Protein AF-V7PTX8-F1 (afdb_monomer_lite)

Sequence (211 aa):
MPIFCLLINEKKEIISSSYNCTNESKNGCRHCEIIAIDKYIYGKNYEKMKNKNLIKCFNNNTNSINKSLSNYFSELKNIDKEFEDNKENTNCTKEHSINFEQIQKEITKKIQKLKKFTIVVTCEPCIMCVYALKLVGIQDIYFCCLNERFGGCGSVLSLHQVYENMNVHYIECNDCTNKSINLMKLFYKSGNPSAPDEKRKRPLAEISLEQ

Radius of gyration: 19.94 Å; chains: 1; bounding box: 51×46×56 Å

Structure (mmCIF, N/CA/C/O backbone):
data_AF-V7PTX8-F1
#
_entry.id   AF-V7PTX8-F1
#
loop_
_atom_site.group_PDB
_atom_site.id
_atom_site.type_symbol
_atom_site.label_atom_id
_atom_site.label_alt_id
_atom_site.label_comp_id
_atom_site.label_asym_id
_atom_site.label_entity_id
_atom_site.label_seq_id
_atom_site.pdbx_PDB_ins_code
_atom_site.Cartn_x
_atom_site.Cartn_y
_atom_site.Cartn_z
_atom_site.occupancy
_atom_site.B_iso_or_equiv
_atom_site.auth_seq_id
_atom_site.auth_comp_id
_atom_site.auth_asym_id
_atom_site.auth_atom_id
_atom_site.pdbx_PDB_model_num
ATOM 1 N N . MET A 1 1 ? 11.908 6.395 -5.439 1.00 88.56 1 MET A N 1
ATOM 2 C CA . MET A 1 1 ? 11.222 5.430 -6.321 1.00 88.56 1 MET A CA 1
ATOM 3 C C . MET A 1 1 ? 9.803 5.928 -6.525 1.00 88.56 1 MET A C 1
ATOM 5 O O . MET A 1 1 ? 9.142 6.131 -5.512 1.00 88.56 1 MET A O 1
ATOM 9 N N . PRO A 1 2 ? 9.344 6.180 -7.757 1.00 93.75 2 PRO A N 1
ATOM 10 C CA . PRO A 1 2 ? 8.061 6.831 -8.012 1.00 93.75 2 PRO A CA 1
ATOM 11 C C . PRO A 1 2 ? 6.907 5.815 -8.011 1.00 93.75 2 PRO A C 1
ATOM 13 O O . PRO A 1 2 ? 6.235 5.604 -9.016 1.00 93.75 2 PRO A O 1
ATOM 16 N N . ILE A 1 3 ? 6.709 5.150 -6.875 1.00 96.56 3 ILE A N 1
ATOM 17 C CA . ILE A 1 3 ? 5.577 4.246 -6.655 1.00 96.56 3 ILE A CA 1
ATOM 18 C C . ILE A 1 3 ? 4.588 4.971 -5.754 1.00 96.56 3 ILE A C 1
ATOM 20 O O . ILE A 1 3 ? 4.987 5.542 -4.735 1.00 96.56 3 ILE A O 1
ATOM 24 N N . PHE A 1 4 ? 3.324 4.959 -6.162 1.00 96.94 4 PHE A N 1
ATOM 25 C CA . PHE A 1 4 ? 2.226 5.654 -5.506 1.00 96.94 4 PHE A CA 1
ATOM 26 C C . PHE A 1 4 ? 1.149 4.651 -5.138 1.00 96.94 4 PHE A C 1
ATOM 28 O O . PHE A 1 4 ? 0.948 3.672 -5.860 1.00 96.94 4 PHE A O 1
ATOM 35 N N . CYS A 1 5 ? 0.421 4.931 -4.061 1.00 97.62 5 CYS A N 1
ATOM 36 C CA . CYS A 1 5 ? -0.786 4.182 -3.764 1.00 97.62 5 CYS A CA 1
ATOM 37 C C . CYS A 1 5 ? -1.928 5.054 -3.255 1.00 97.62 5 CYS A C 1
ATOM 39 O O . CYS A 1 5 ? -1.723 6.143 -2.708 1.00 97.62 5 CYS A O 1
ATOM 41 N N . LEU A 1 6 ? -3.132 4.520 -3.436 1.00 98.38 6 LEU A N 1
ATOM 42 C CA . LEU A 1 6 ? -4.387 5.030 -2.914 1.00 98.38 6 LEU A CA 1
ATOM 43 C C . LEU A 1 6 ? -5.025 3.956 -2.034 1.00 98.38 6 LEU A C 1
ATOM 45 O O . LEU A 1 6 ? -5.086 2.789 -2.417 1.00 98.38 6 LEU A O 1
ATOM 49 N N . LEU A 1 7 ? -5.532 4.370 -0.878 1.00 98.50 7 LEU A N 1
ATOM 50 C CA . LEU A 1 7 ? -6.398 3.567 -0.027 1.00 98.50 7 LEU A CA 1
ATOM 51 C C . LEU A 1 7 ? -7.830 4.071 -0.195 1.00 98.50 7 LEU A C 1
ATOM 53 O O . LEU A 1 7 ? -8.113 5.242 0.076 1.00 98.50 7 LEU A O 1
ATOM 57 N N . ILE A 1 8 ? -8.714 3.190 -0.640 1.00 98.50 8 ILE A N 1
ATOM 58 C CA . ILE A 1 8 ? -10.078 3.509 -1.055 1.00 98.50 8 ILE A CA 1
ATOM 59 C C . ILE A 1 8 ? -11.057 2.761 -0.149 1.00 98.50 8 ILE A C 1
ATOM 61 O O . ILE A 1 8 ? -10.851 1.584 0.141 1.00 98.50 8 ILE A O 1
ATOM 65 N N . ASN A 1 9 ? -12.102 3.436 0.327 1.00 97.44 9 ASN A N 1
ATOM 66 C CA . ASN A 1 9 ? -13.135 2.802 1.150 1.00 97.44 9 ASN A CA 1
ATOM 67 C C . ASN A 1 9 ? -14.221 2.106 0.308 1.00 97.44 9 ASN A C 1
ATOM 69 O O . ASN A 1 9 ? -14.257 2.202 -0.918 1.00 97.44 9 ASN A O 1
ATOM 73 N N . GLU A 1 10 ? -15.180 1.476 0.980 1.00 95.25 10 GLU A N 1
ATOM 74 C CA . GLU A 1 10 ? -16.328 0.806 0.363 1.00 95.25 10 GLU A CA 1
ATOM 75 C C . GLU A 1 10 ? -17.242 1.744 -0.451 1.00 95.25 10 GLU A C 1
ATOM 77 O O . GLU A 1 10 ? -17.994 1.294 -1.313 1.00 95.25 10 GLU A O 1
ATOM 82 N N . LYS A 1 11 ? -17.169 3.058 -0.198 1.00 97.19 11 LYS A N 1
ATOM 83 C CA . LYS A 1 11 ? -17.904 4.099 -0.932 1.00 97.19 11 LYS A CA 1
ATOM 84 C C . LYS A 1 11 ? -17.142 4.619 -2.152 1.00 97.19 11 LYS A C 1
ATOM 86 O O . LYS A 1 11 ? -17.619 5.541 -2.807 1.00 97.19 11 LYS A O 1
ATOM 91 N N . LYS A 1 12 ? -15.985 4.026 -2.473 1.00 96.69 12 LYS A N 1
ATOM 92 C CA . LYS A 1 12 ? -15.074 4.449 -3.549 1.00 96.69 12 LYS A CA 1
ATOM 93 C C . LYS A 1 12 ? -14.457 5.837 -3.330 1.00 96.69 12 LYS A C 1
ATOM 95 O O . LYS A 1 12 ? -14.046 6.495 -4.281 1.00 96.69 12 LYS A O 1
ATOM 100 N N . GLU A 1 13 ? -14.355 6.273 -2.080 1.00 98.06 13 GLU A N 1
ATOM 101 C CA . GLU A 1 13 ? -13.703 7.525 -1.700 1.00 98.06 13 GLU A CA 1
ATOM 102 C C . GLU A 1 13 ? -12.228 7.268 -1.373 1.00 98.06 13 GLU A C 1
ATOM 104 O O . GLU A 1 13 ? -11.888 6.297 -0.691 1.00 98.06 13 GLU A O 1
ATOM 109 N N . ILE A 1 14 ? -11.345 8.162 -1.823 1.00 98.38 14 ILE A N 1
ATOM 110 C CA . ILE A 1 14 ? -9.923 8.117 -1.471 1.00 98.38 14 ILE A CA 1
ATOM 111 C C . ILE A 1 14 ? -9.774 8.583 -0.023 1.00 98.38 14 ILE A C 1
ATOM 113 O O . ILE A 1 14 ? -9.980 9.753 0.293 1.00 98.38 14 ILE A O 1
ATOM 117 N N . ILE A 1 15 ? -9.380 7.667 0.855 1.00 97.75 15 ILE A N 1
ATOM 118 C CA . ILE A 1 15 ? -9.170 7.948 2.278 1.00 97.75 15 ILE A CA 1
ATOM 119 C C . ILE A 1 15 ? -7.724 8.343 2.568 1.00 97.75 15 ILE A C 1
ATOM 121 O O . ILE A 1 15 ? -7.451 9.092 3.505 1.00 97.75 15 ILE A O 1
ATOM 125 N N . SER A 1 16 ? -6.782 7.809 1.794 1.00 97.88 16 SER A N 1
ATOM 126 C CA . SER A 1 16 ? -5.359 8.077 1.971 1.00 97.88 16 SER A CA 1
ATOM 127 C C . SER A 1 16 ? -4.623 7.939 0.646 1.00 97.88 16 SER A C 1
ATOM 129 O O . SER A 1 16 ? -4.942 7.068 -0.162 1.00 97.88 16 SER A O 1
ATOM 131 N N . SER A 1 17 ? -3.623 8.789 0.441 1.00 97.88 17 SER A N 1
ATOM 132 C CA . SER A 1 17 ? -2.695 8.720 -0.683 1.00 97.88 17 SER A CA 1
ATOM 133 C C . SER A 1 17 ? -1.255 8.847 -0.187 1.00 97.88 17 SER A C 1
ATOM 135 O O . SER A 1 17 ? -0.953 9.511 0.821 1.00 97.88 17 SER A O 1
ATOM 137 N N . SER A 1 18 ? -0.335 8.179 -0.870 1.00 97.75 18 SER A N 1
ATOM 138 C CA . SER A 1 18 ? 1.074 8.149 -0.478 1.00 97.75 18 SER A CA 1
ATOM 139 C C . SER A 1 18 ? 1.989 7.783 -1.645 1.00 97.75 18 SER A C 1
ATOM 141 O O . SER A 1 18 ? 1.548 7.348 -2.709 1.00 97.75 18 SER A O 1
ATOM 143 N N . TYR A 1 19 ? 3.286 7.943 -1.406 1.00 97.38 19 TYR A N 1
ATOM 144 C CA . TYR A 1 19 ? 4.369 7.524 -2.283 1.00 97.38 19 TYR A CA 1
ATOM 145 C C . TYR A 1 19 ? 5.527 6.980 -1.439 1.00 97.38 19 TYR A C 1
ATOM 147 O O . TYR A 1 19 ? 5.538 7.151 -0.219 1.00 97.38 19 TYR A O 1
ATOM 155 N N . ASN A 1 20 ? 6.494 6.303 -2.061 1.00 95.81 20 ASN A N 1
ATOM 156 C CA . ASN A 1 20 ? 7.654 5.776 -1.334 1.00 95.81 20 ASN A CA 1
ATOM 157 C C . ASN A 1 20 ? 8.527 6.908 -0.763 1.00 95.81 20 ASN A C 1
ATOM 159 O O . ASN A 1 20 ? 9.067 7.718 -1.515 1.00 95.81 20 ASN A O 1
ATOM 163 N N . CYS A 1 21 ? 8.773 6.879 0.550 1.00 93.06 21 CYS A N 1
ATOM 164 C CA . CYS A 1 21 ? 9.586 7.867 1.276 1.00 93.06 21 CYS A CA 1
ATOM 165 C C . CYS A 1 21 ? 10.856 7.250 1.890 1.00 93.06 21 CYS A C 1
ATOM 167 O O . CYS A 1 21 ? 11.354 7.732 2.907 1.00 93.06 21 CYS A O 1
ATOM 169 N N . THR A 1 22 ? 11.391 6.165 1.320 1.00 91.94 22 THR A N 1
ATOM 170 C CA . THR A 1 22 ? 12.521 5.409 1.901 1.00 91.94 22 THR A CA 1
ATOM 171 C C . THR A 1 22 ? 13.778 6.254 2.117 1.00 91.94 22 THR A C 1
ATOM 173 O O . THR A 1 22 ? 14.444 6.107 3.137 1.00 91.94 22 THR A O 1
ATOM 176 N N . ASN A 1 23 ? 14.086 7.160 1.183 1.00 89.31 23 ASN A N 1
ATOM 177 C CA . ASN A 1 23 ? 15.279 8.009 1.253 1.00 89.31 23 ASN A CA 1
ATOM 178 C C . ASN A 1 23 ? 15.134 9.094 2.326 1.00 89.31 23 ASN A C 1
ATOM 180 O O . ASN A 1 23 ? 15.997 9.226 3.187 1.00 89.31 23 ASN A O 1
ATOM 184 N N . GLU A 1 24 ? 14.022 9.832 2.295 1.00 89.12 24 GLU A N 1
ATOM 185 C CA . GLU A 1 24 ? 13.729 10.922 3.235 1.00 89.12 24 GLU A CA 1
ATOM 186 C C . GLU A 1 24 ? 13.638 10.412 4.679 1.00 89.12 24 GLU A C 1
ATOM 188 O O . GLU A 1 24 ? 14.199 10.999 5.598 1.00 89.12 24 GLU A O 1
ATOM 193 N N . SER A 1 25 ? 12.992 9.260 4.872 1.00 88.62 25 SER A N 1
ATOM 194 C CA . SER A 1 25 ? 12.839 8.634 6.189 1.00 88.62 25 SER A CA 1
ATOM 195 C C . SER A 1 25 ? 14.051 7.826 6.656 1.00 88.62 25 SER A C 1
ATOM 197 O O . SER A 1 25 ? 14.068 7.391 7.806 1.00 88.62 25 SER A O 1
ATOM 199 N N . LYS A 1 26 ? 15.029 7.568 5.774 1.00 90.25 26 LYS A N 1
ATOM 200 C CA . LYS A 1 26 ? 16.141 6.625 6.002 1.00 90.25 26 LYS A CA 1
ATOM 201 C C . LYS A 1 26 ? 15.665 5.251 6.498 1.00 90.25 26 LYS A C 1
ATOM 203 O O . LYS A 1 26 ? 16.332 4.598 7.296 1.00 90.25 26 LYS A O 1
ATOM 208 N N . ASN A 1 27 ? 14.499 4.812 6.030 1.00 89.56 27 ASN A N 1
ATOM 209 C CA . ASN A 1 27 ? 13.869 3.566 6.444 1.00 89.56 27 ASN A CA 1
ATOM 210 C C . ASN A 1 27 ? 13.371 2.803 5.211 1.00 89.56 27 ASN A C 1
ATOM 212 O O . ASN A 1 27 ? 12.452 3.234 4.511 1.00 89.56 27 ASN A O 1
ATOM 216 N N . GLY A 1 28 ? 13.980 1.639 4.968 1.00 91.44 28 GLY A N 1
ATOM 217 C CA . GLY A 1 28 ? 13.691 0.790 3.810 1.00 91.44 28 GLY A CA 1
ATOM 218 C C . GLY A 1 28 ? 12.254 0.268 3.750 1.00 91.44 28 GLY A C 1
ATOM 219 O O . GLY A 1 28 ? 11.786 -0.063 2.670 1.00 91.44 28 GLY A O 1
ATOM 220 N N . CYS A 1 29 ? 11.525 0.260 4.868 1.00 91.06 29 CYS A N 1
ATOM 221 C CA . CYS A 1 29 ? 10.142 -0.209 4.925 1.00 91.06 29 CYS A CA 1
ATOM 222 C C . CYS A 1 29 ? 9.109 0.885 4.601 1.00 91.06 29 CYS A C 1
ATOM 224 O O . CYS A 1 29 ? 7.914 0.594 4.558 1.00 91.06 29 CYS A O 1
ATOM 226 N N . ARG A 1 30 ? 9.516 2.150 4.389 1.00 93.56 30 ARG A N 1
ATOM 227 C CA . ARG A 1 30 ? 8.598 3.274 4.092 1.00 93.56 30 ARG A CA 1
ATOM 228 C C . ARG A 1 30 ? 8.151 3.280 2.631 1.00 93.56 30 ARG A C 1
ATOM 230 O O . ARG A 1 30 ? 8.388 4.231 1.882 1.00 93.56 30 ARG A O 1
ATOM 237 N N . HIS A 1 31 ? 7.507 2.187 2.247 1.00 96.94 31 HIS A N 1
ATOM 238 C CA . HIS A 1 31 ? 6.793 2.040 0.990 1.00 96.94 31 HIS A CA 1
ATOM 239 C C . HIS A 1 31 ? 5.407 2.681 1.080 1.00 96.94 31 HIS A C 1
ATOM 241 O O . HIS A 1 31 ? 4.851 2.846 2.171 1.00 96.94 31 HIS A O 1
ATOM 247 N N . CYS A 1 32 ? 4.866 3.073 -0.070 1.00 97.62 32 CYS A N 1
ATOM 248 C CA . CYS A 1 32 ? 3.619 3.813 -0.169 1.00 97.62 32 CYS A CA 1
ATOM 249 C C . CYS A 1 32 ? 2.463 3.087 0.538 1.00 97.62 32 CYS A C 1
ATOM 251 O O . CYS A 1 32 ? 1.736 3.720 1.300 1.00 97.62 32 CYS A O 1
ATOM 253 N N . GLU A 1 33 ? 2.363 1.766 0.411 1.00 97.94 33 GLU A N 1
ATOM 254 C CA . GLU A 1 33 ? 1.302 0.945 0.995 1.00 97.94 33 GLU A CA 1
ATOM 255 C C . GLU A 1 33 ? 1.281 1.067 2.524 1.00 97.94 33 GLU A C 1
ATOM 257 O O . GLU A 1 33 ? 0.247 1.358 3.127 1.00 97.94 33 GLU A O 1
ATOM 262 N N . ILE A 1 34 ? 2.458 0.950 3.145 1.00 95.81 34 ILE A N 1
ATOM 263 C CA . ILE A 1 34 ? 2.641 1.095 4.595 1.00 95.81 34 ILE A CA 1
ATOM 264 C C . ILE A 1 34 ? 2.298 2.517 5.039 1.00 95.81 34 ILE A C 1
ATOM 266 O O . ILE A 1 34 ? 1.586 2.723 6.020 1.00 95.81 34 ILE A O 1
ATOM 270 N N . ILE A 1 35 ? 2.770 3.515 4.288 1.00 96.06 35 ILE A N 1
ATOM 271 C CA . ILE A 1 35 ? 2.507 4.925 4.583 1.00 96.06 35 ILE A CA 1
ATOM 272 C C . ILE A 1 35 ? 1.007 5.236 4.497 1.00 96.06 35 ILE A C 1
ATOM 274 O O . ILE A 1 35 ? 0.494 5.969 5.341 1.00 96.06 35 ILE A O 1
ATOM 278 N N . ALA A 1 36 ? 0.294 4.699 3.505 1.00 97.31 36 ALA A N 1
ATOM 279 C CA . ALA A 1 36 ? -1.134 4.950 3.332 1.00 97.31 36 ALA A CA 1
ATOM 280 C C . ALA A 1 36 ? -1.951 4.391 4.501 1.00 97.31 36 ALA A C 1
ATOM 282 O O . ALA A 1 36 ? -2.835 5.090 5.010 1.00 97.31 36 ALA A O 1
ATOM 283 N N . ILE A 1 37 ? -1.606 3.181 4.955 1.00 95.56 37 ILE A N 1
ATOM 284 C CA . ILE A 1 37 ? -2.189 2.539 6.137 1.00 95.56 37 ILE A CA 1
ATOM 285 C C . ILE A 1 37 ? -1.907 3.375 7.388 1.00 95.56 37 ILE A C 1
ATOM 287 O O . ILE A 1 37 ? -2.837 3.711 8.119 1.00 95.56 37 ILE A O 1
ATOM 291 N N . ASP A 1 38 ? -0.654 3.771 7.617 1.00 94.31 38 ASP A N 1
ATOM 292 C CA . ASP A 1 38 ? -0.277 4.566 8.790 1.00 94.31 38 ASP A CA 1
ATOM 293 C C . ASP A 1 38 ? -1.000 5.915 8.834 1.00 94.31 38 ASP A C 1
ATOM 295 O O . ASP A 1 38 ? -1.507 6.310 9.886 1.00 94.31 38 ASP A O 1
ATOM 299 N N . LYS A 1 39 ? -1.078 6.624 7.699 1.00 95.38 39 LYS A N 1
ATOM 300 C CA . LYS A 1 39 ? -1.818 7.890 7.593 1.00 95.38 39 LYS A CA 1
ATOM 301 C C . LYS A 1 39 ? -3.279 7.701 7.985 1.00 95.38 39 LYS A C 1
ATOM 303 O O . LYS A 1 39 ? -3.813 8.495 8.758 1.00 95.38 39 LYS A O 1
ATOM 308 N N . TYR A 1 40 ? -3.916 6.631 7.507 1.00 95.69 40 TYR A N 1
ATOM 309 C CA . TYR A 1 40 ? -5.293 6.324 7.875 1.00 95.69 40 TYR A CA 1
ATOM 310 C C . TYR A 1 40 ? -5.427 6.010 9.366 1.00 95.69 40 TYR A C 1
ATOM 312 O O . TYR A 1 40 ? -6.248 6.624 10.054 1.00 95.69 40 TYR A O 1
ATOM 320 N N . ILE A 1 41 ? -4.615 5.085 9.881 1.00 92.94 41 ILE A N 1
ATOM 321 C CA . ILE A 1 41 ? -4.709 4.602 11.259 1.00 92.94 41 ILE A CA 1
ATOM 322 C C . ILE A 1 41 ? -4.440 5.740 12.250 1.00 92.94 41 ILE A C 1
ATOM 324 O O . ILE A 1 41 ? -5.288 6.034 13.099 1.00 92.94 41 ILE A O 1
ATOM 328 N N . TYR A 1 42 ? -3.317 6.442 12.109 1.00 91.00 42 TYR A N 1
ATOM 329 C CA . TYR A 1 42 ? -2.922 7.496 13.044 1.00 91.00 42 TYR A CA 1
ATOM 330 C C . TYR A 1 42 ? -3.653 8.822 12.815 1.00 91.00 42 TYR A C 1
ATOM 332 O O . TYR A 1 42 ? -3.803 9.606 13.755 1.00 91.00 42 TYR A O 1
ATOM 340 N N . GLY A 1 43 ? -4.156 9.080 11.604 1.00 91.25 43 GLY A N 1
ATOM 341 C CA . GLY A 1 43 ? -4.844 10.326 11.268 1.00 91.25 43 GLY A CA 1
ATOM 342 C C . GLY A 1 43 ? -3.994 11.550 11.614 1.00 91.25 43 GLY A C 1
ATOM 343 O O . GLY A 1 43 ? -2.840 11.647 11.207 1.00 91.25 43 GLY A O 1
ATOM 344 N N . LYS A 1 44 ? -4.541 12.456 12.435 1.00 89.75 44 LYS A N 1
ATOM 345 C CA . LYS A 1 44 ? -3.848 13.677 12.890 1.00 89.75 44 LYS A CA 1
ATOM 346 C C . LYS A 1 44 ? -2.524 13.401 13.618 1.00 89.75 44 LYS A C 1
ATOM 348 O O . LYS A 1 44 ? -1.646 14.252 13.613 1.00 89.75 44 LYS A O 1
ATOM 353 N N . ASN A 1 45 ? -2.361 12.213 14.202 1.00 87.88 45 ASN A N 1
ATOM 354 C CA . ASN A 1 45 ? -1.152 11.833 14.935 1.00 87.88 45 ASN A CA 1
ATOM 355 C C . ASN A 1 45 ? -0.071 11.200 14.044 1.00 87.88 45 ASN A C 1
ATOM 357 O O . ASN A 1 45 ? 0.960 10.776 14.564 1.00 87.88 45 ASN A O 1
ATOM 361 N N . TYR A 1 46 ? -0.285 11.107 12.725 1.00 91.00 46 TYR A N 1
ATOM 362 C CA . TYR A 1 46 ? 0.632 10.427 11.807 1.00 91.00 46 TYR A CA 1
ATOM 363 C C . TYR A 1 46 ? 2.077 10.917 11.942 1.00 91.00 46 TYR A C 1
ATOM 365 O O . TYR A 1 46 ? 2.965 10.093 12.125 1.00 91.00 46 TYR A O 1
ATOM 373 N N . GLU A 1 47 ? 2.328 12.227 11.948 1.00 88.81 47 GLU A N 1
ATOM 374 C CA . GLU A 1 47 ? 3.702 12.747 12.012 1.00 88.81 47 GLU A CA 1
ATOM 375 C C . GLU A 1 47 ? 4.452 12.318 13.279 1.00 88.81 47 GLU A C 1
ATOM 377 O O . GLU A 1 47 ? 5.625 11.948 13.212 1.00 88.81 47 GLU A O 1
ATOM 382 N N . LYS A 1 48 ? 3.756 12.273 14.421 1.00 85.62 48 LYS A N 1
ATOM 383 C CA . LYS A 1 48 ? 4.321 11.824 15.700 1.00 85.62 48 LYS A CA 1
ATOM 384 C C . LYS A 1 48 ? 4.468 10.299 15.771 1.00 85.62 48 LYS A C 1
ATOM 386 O O . LYS A 1 48 ? 5.359 9.794 16.450 1.00 85.62 48 LYS A O 1
ATOM 391 N N . MET A 1 49 ? 3.608 9.552 15.073 1.00 83.81 49 MET A N 1
ATOM 392 C CA . MET A 1 49 ? 3.509 8.091 15.193 1.00 83.81 49 MET A CA 1
ATOM 393 C C . MET A 1 49 ? 4.116 7.298 14.024 1.00 83.81 49 MET A C 1
ATOM 395 O O . MET A 1 49 ? 4.285 6.086 14.147 1.00 83.81 49 MET A O 1
ATOM 399 N N . LYS A 1 50 ? 4.500 7.939 12.912 1.00 84.88 50 LYS A N 1
ATOM 400 C CA . LYS A 1 50 ? 4.946 7.277 11.665 1.00 84.88 50 LYS A CA 1
ATOM 401 C C . LYS A 1 50 ? 6.130 6.316 11.824 1.00 84.88 50 LYS A C 1
ATOM 403 O O . LYS A 1 50 ? 6.288 5.409 11.016 1.00 84.88 50 LYS A O 1
ATOM 408 N N . ASN A 1 51 ? 6.938 6.482 12.871 1.00 82.12 51 ASN A N 1
ATOM 409 C CA . ASN A 1 51 ? 8.105 5.637 13.147 1.00 82.12 51 ASN A CA 1
ATOM 410 C C . ASN A 1 51 ? 7.842 4.531 14.179 1.00 82.12 51 ASN A C 1
ATOM 412 O O . ASN A 1 51 ? 8.754 3.784 14.521 1.00 82.12 51 ASN A O 1
ATOM 416 N N . LYS A 1 52 ? 6.613 4.413 14.692 1.00 78.50 52 LYS A N 1
ATOM 417 C CA . LYS A 1 52 ? 6.292 3.479 15.773 1.00 78.50 52 LYS A CA 1
ATOM 418 C C . LYS A 1 52 ? 5.891 2.070 15.284 1.00 78.50 52 LYS A C 1
ATOM 420 O O . LYS A 1 52 ? 5.697 1.192 16.102 1.00 78.50 52 LYS A O 1
ATOM 425 N N . ASN A 1 53 ? 5.875 1.795 13.973 1.00 73.94 53 ASN A N 1
ATOM 426 C CA . ASN A 1 53 ? 5.768 0.439 13.387 1.00 73.94 53 ASN A CA 1
ATOM 427 C C . ASN A 1 53 ? 4.614 -0.444 13.923 1.00 73.94 53 ASN A C 1
ATOM 429 O O . ASN A 1 53 ? 4.814 -1.629 14.192 1.00 73.94 53 ASN A O 1
ATOM 433 N N . LEU A 1 54 ? 3.392 0.092 14.010 1.00 79.12 54 LEU A N 1
ATOM 434 C CA . LEU A 1 54 ? 2.199 -0.631 14.483 1.00 79.12 54 LEU A CA 1
ATOM 435 C C . LEU A 1 54 ? 1.959 -1.986 13.795 1.00 79.12 54 LEU A C 1
ATOM 437 O O . LEU A 1 54 ? 1.439 -2.915 14.403 1.00 79.12 54 LEU A O 1
ATOM 441 N N . ILE A 1 55 ? 2.339 -2.132 12.525 1.00 75.81 55 ILE A N 1
ATOM 442 C CA . ILE A 1 55 ? 2.138 -3.389 11.789 1.00 75.81 55 ILE A CA 1
ATOM 443 C C . ILE A 1 55 ? 2.905 -4.555 12.441 1.00 75.81 55 ILE A C 1
ATOM 445 O O . ILE A 1 55 ? 2.419 -5.686 12.432 1.00 75.81 55 ILE A O 1
ATOM 449 N N . LYS A 1 56 ? 4.052 -4.288 13.089 1.00 71.75 56 LYS A N 1
ATOM 450 C CA . LYS A 1 56 ? 4.852 -5.308 13.791 1.00 71.75 56 LYS A CA 1
ATOM 451 C C . LYS A 1 56 ? 4.053 -6.002 14.899 1.00 71.75 56 LYS A C 1
ATOM 453 O O . LYS A 1 56 ? 4.289 -7.173 15.182 1.00 71.75 56 LYS A O 1
ATOM 458 N N . CYS A 1 57 ? 3.091 -5.305 15.496 1.00 68.56 57 CYS A N 1
ATOM 459 C CA . CYS A 1 57 ? 2.304 -5.794 16.622 1.00 68.56 57 CYS A CA 1
ATOM 460 C C . CYS A 1 57 ? 1.421 -6.988 16.239 1.00 68.56 57 CYS A C 1
ATOM 462 O O . CYS A 1 57 ? 1.156 -7.843 17.082 1.00 68.56 57 CYS A O 1
ATOM 464 N N . PHE A 1 58 ? 0.992 -7.068 14.974 1.00 70.81 58 PHE A N 1
ATOM 465 C CA . PHE A 1 58 ? 0.110 -8.130 14.481 1.00 70.81 58 PHE A CA 1
ATOM 466 C C . PHE A 1 58 ? 0.844 -9.427 14.131 1.00 70.81 58 PHE A C 1
ATOM 468 O O . PHE A 1 58 ? 0.197 -10.441 13.900 1.00 70.81 58 PHE A O 1
ATOM 475 N N . ASN A 1 59 ? 2.180 -9.434 14.132 1.00 68.69 59 ASN A N 1
ATOM 476 C CA . ASN A 1 59 ? 2.976 -10.630 13.871 1.00 68.69 59 ASN A CA 1
ATOM 477 C C . ASN A 1 59 ? 3.187 -11.446 15.162 1.00 68.69 59 ASN A C 1
ATOM 479 O O . ASN A 1 59 ? 4.305 -11.517 15.673 1.00 68.69 59 ASN A O 1
ATOM 483 N N . ASN A 1 60 ? 2.117 -12.007 15.739 1.00 61.94 60 ASN A N 1
ATOM 484 C CA . ASN A 1 60 ? 2.217 -12.850 16.936 1.00 61.94 60 ASN A CA 1
ATOM 485 C C . ASN A 1 60 ? 1.425 -14.158 16.828 1.00 61.94 60 ASN A C 1
ATOM 487 O O . ASN A 1 60 ? 0.347 -14.206 16.244 1.00 61.94 60 ASN A O 1
ATOM 491 N N . ASN A 1 61 ? 1.937 -15.207 17.481 1.00 55.28 61 ASN A N 1
ATOM 492 C CA . ASN A 1 61 ? 1.393 -16.573 17.448 1.00 55.28 61 ASN A CA 1
ATOM 493 C C . ASN A 1 61 ? -0.064 -16.694 17.936 1.00 55.28 61 ASN A C 1
ATOM 495 O O . ASN A 1 61 ? -0.681 -17.739 17.764 1.00 55.28 61 ASN A O 1
ATOM 499 N N . THR A 1 62 ? -0.612 -15.654 18.571 1.00 57.84 62 THR A N 1
ATOM 500 C CA . THR A 1 62 ? -1.965 -15.663 19.142 1.00 57.84 62 THR A CA 1
ATOM 501 C C . THR A 1 62 ? -3.003 -14.905 18.309 1.00 57.84 62 THR A C 1
ATOM 503 O O . THR A 1 62 ? -4.184 -15.006 18.625 1.00 57.84 62 THR A O 1
ATOM 506 N N . ASN A 1 63 ? -2.593 -14.134 17.287 1.00 56.56 63 ASN A N 1
ATOM 507 C CA . ASN A 1 63 ? -3.432 -13.344 16.362 1.00 56.56 63 ASN A CA 1
ATOM 508 C C . ASN A 1 63 ? -4.559 -12.486 16.991 1.00 56.56 63 ASN A C 1
ATOM 510 O O . ASN A 1 63 ? -5.442 -11.987 16.290 1.00 56.56 63 ASN A O 1
ATOM 514 N N . SER A 1 64 ? -4.551 -12.250 18.308 1.00 70.12 64 SER A N 1
ATOM 515 C CA . SER A 1 64 ? -5.549 -11.400 18.960 1.00 70.12 64 SER A CA 1
ATOM 516 C C . SER A 1 64 ? -5.190 -9.933 18.745 1.00 70.12 64 SER A C 1
ATOM 518 O O . SER A 1 64 ? -4.277 -9.403 19.384 1.00 70.12 64 SER A O 1
ATOM 520 N N . ILE A 1 65 ? -5.926 -9.259 17.855 1.00 71.44 65 ILE A N 1
ATOM 521 C CA . ILE A 1 65 ? -5.783 -7.821 17.560 1.00 71.44 65 ILE A CA 1
ATOM 522 C C . ILE A 1 65 ? -5.778 -6.999 18.856 1.00 71.44 65 ILE A C 1
ATOM 524 O O . ILE A 1 65 ? -4.902 -6.162 19.052 1.00 71.44 65 ILE A O 1
ATOM 528 N N . ASN A 1 66 ? -6.699 -7.286 19.782 1.00 75.31 66 ASN A N 1
ATOM 529 C CA . ASN A 1 66 ? -6.817 -6.545 21.040 1.00 75.31 66 ASN A CA 1
ATOM 530 C C . ASN A 1 66 ? -5.571 -6.694 21.925 1.00 75.31 66 ASN A C 1
ATOM 532 O O . ASN A 1 66 ? -5.078 -5.698 22.453 1.00 75.31 66 ASN A O 1
ATOM 536 N N . LYS A 1 67 ? -5.028 -7.915 22.052 1.00 75.44 67 LYS A N 1
ATOM 537 C CA . LYS A 1 67 ? -3.803 -8.172 22.828 1.00 75.44 67 LYS A CA 1
ATOM 538 C C . LYS A 1 67 ? -2.583 -7.509 22.182 1.00 75.44 67 LYS A C 1
ATOM 540 O O . LYS A 1 67 ? -1.797 -6.864 22.868 1.00 75.44 67 LYS A O 1
ATOM 545 N N . SER A 1 68 ? -2.483 -7.610 20.857 1.00 79.69 68 SER A N 1
ATOM 546 C CA . SER A 1 68 ? -1.429 -6.992 20.039 1.00 79.69 68 SER A CA 1
ATOM 547 C C . SER A 1 68 ? -1.374 -5.478 20.238 1.00 79.69 68 SER A C 1
ATOM 549 O O . SER A 1 68 ? -0.317 -4.913 20.508 1.00 79.69 68 SER A O 1
ATOM 551 N N . LEU A 1 69 ? -2.539 -4.829 20.150 1.00 80.69 69 LEU A N 1
ATOM 552 C CA . LEU A 1 69 ? -2.679 -3.391 20.343 1.00 80.69 69 LEU A CA 1
ATOM 553 C C . LEU A 1 69 ? -2.393 -2.988 21.790 1.00 80.69 69 LEU A C 1
ATOM 555 O O . LEU A 1 69 ? -1.689 -2.010 22.013 1.00 80.69 69 LEU A O 1
ATOM 559 N N . SER A 1 70 ? -2.887 -3.747 22.771 1.00 80.44 70 SER A N 1
ATOM 560 C CA . SER A 1 70 ? -2.629 -3.460 24.186 1.00 80.44 70 SER A CA 1
ATOM 561 C C . SER A 1 70 ? -1.133 -3.460 24.505 1.00 80.44 70 SER A C 1
ATOM 563 O O . SER A 1 70 ? -0.651 -2.532 25.151 1.00 80.44 70 SER A O 1
ATOM 565 N N . ASN A 1 71 ? -0.391 -4.459 24.017 1.00 79.69 71 ASN A N 1
ATOM 566 C CA . ASN A 1 71 ? 1.058 -4.536 24.214 1.00 79.69 71 ASN A CA 1
ATOM 567 C C . ASN A 1 71 ? 1.770 -3.351 23.556 1.00 79.69 71 ASN A C 1
ATOM 569 O O . ASN A 1 71 ? 2.560 -2.673 24.205 1.00 79.69 71 ASN A O 1
ATOM 573 N N . TYR A 1 72 ? 1.416 -3.044 22.307 1.00 83.06 72 TYR A N 1
ATOM 574 C CA . TYR A 1 72 ? 1.969 -1.908 21.578 1.00 83.06 72 TYR A CA 1
ATOM 575 C C . TYR A 1 72 ? 1.805 -0.578 22.321 1.00 83.06 72 TYR A C 1
ATOM 577 O O . TYR A 1 72 ? 2.764 0.170 22.497 1.00 83.06 72 TYR A O 1
ATOM 585 N N . PHE A 1 73 ? 0.593 -0.277 22.795 1.00 81.62 73 PHE A N 1
ATOM 586 C CA . PHE A 1 73 ? 0.353 0.963 23.532 1.00 81.62 73 PHE A CA 1
ATOM 587 C C . PHE A 1 73 ? 0.990 0.963 24.920 1.00 81.62 73 PHE A C 1
ATOM 589 O O . PHE A 1 73 ? 1.344 2.032 25.410 1.00 81.62 73 PHE A O 1
ATOM 596 N N . SER A 1 74 ? 1.170 -0.202 25.546 1.00 81.44 74 SER A N 1
ATOM 597 C CA . SER A 1 74 ? 1.939 -0.312 26.786 1.00 81.44 74 SER A CA 1
ATOM 598 C C . SER A 1 74 ? 3.414 0.030 26.563 1.00 81.44 74 SER A C 1
ATOM 600 O O . SER A 1 74 ? 3.975 0.810 27.326 1.00 81.44 74 SER A O 1
ATOM 602 N N . GLU A 1 75 ? 4.030 -0.493 25.500 1.00 81.00 75 GLU A N 1
ATOM 603 C CA . GLU A 1 75 ? 5.415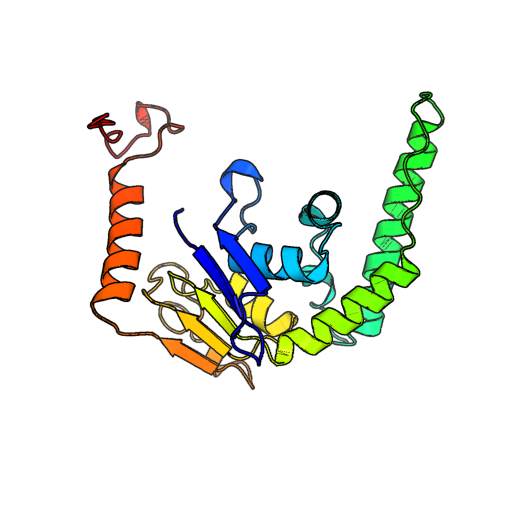 -0.171 25.133 1.00 81.00 75 GLU A CA 1
ATOM 604 C C . GLU A 1 75 ? 5.576 1.319 24.808 1.00 81.00 75 GLU A C 1
ATOM 606 O O . GLU A 1 75 ? 6.518 1.956 25.274 1.00 81.00 75 GLU A O 1
ATOM 611 N N . LEU A 1 76 ? 4.624 1.911 24.078 1.00 79.75 76 LEU A N 1
ATOM 612 C CA . LEU A 1 76 ? 4.633 3.349 23.795 1.00 79.75 76 LEU A CA 1
ATOM 613 C C . LEU A 1 76 ? 4.571 4.204 25.062 1.00 79.75 76 LEU A C 1
ATOM 615 O O . LEU A 1 76 ? 5.317 5.175 25.162 1.00 79.75 76 LEU A O 1
ATOM 619 N N . LYS A 1 77 ? 3.716 3.838 26.026 1.00 79.25 77 LYS A N 1
ATOM 620 C CA . LYS A 1 77 ? 3.618 4.536 27.316 1.00 79.25 77 LYS A CA 1
ATOM 621 C C . LYS A 1 77 ? 4.920 4.458 28.110 1.00 79.25 77 LYS A C 1
ATOM 623 O O . LYS A 1 77 ? 5.278 5.437 28.754 1.00 79.25 77 LYS A O 1
ATOM 628 N N . ASN A 1 78 ? 5.607 3.317 28.079 1.00 76.81 78 ASN A N 1
ATOM 629 C CA . ASN A 1 78 ? 6.879 3.149 28.783 1.00 76.81 78 ASN A CA 1
ATOM 630 C C . ASN A 1 78 ? 7.975 4.019 28.163 1.00 76.81 78 ASN A C 1
ATOM 632 O O . ASN A 1 78 ? 8.664 4.720 28.892 1.00 76.81 78 ASN A O 1
ATOM 636 N N . ILE A 1 79 ? 8.066 4.048 26.829 1.00 73.38 79 ILE A N 1
ATOM 637 C CA . ILE A 1 79 ? 9.017 4.915 26.123 1.00 73.38 79 ILE A CA 1
ATOM 638 C C . ILE A 1 79 ? 8.742 6.385 26.456 1.00 73.38 79 ILE A C 1
ATOM 640 O O . ILE A 1 79 ? 9.666 7.115 26.787 1.00 73.38 79 ILE A O 1
ATOM 644 N N . ASP A 1 80 ? 7.484 6.830 26.398 1.00 71.19 80 ASP A N 1
ATOM 645 C CA . ASP A 1 80 ? 7.156 8.230 26.693 1.00 71.19 80 ASP A CA 1
ATOM 646 C C . ASP A 1 80 ? 7.502 8.611 28.146 1.00 71.19 80 ASP A C 1
ATOM 648 O O . ASP A 1 80 ? 8.052 9.688 28.359 1.00 71.19 80 ASP A O 1
ATOM 652 N N . LYS A 1 81 ? 7.280 7.713 29.121 1.00 69.00 81 LYS A N 1
ATOM 653 C CA . LYS A 1 81 ? 7.711 7.917 30.517 1.00 69.00 81 LYS A CA 1
ATOM 654 C C . LYS A 1 81 ? 9.228 8.007 30.660 1.00 69.00 81 LYS A C 1
ATOM 656 O O . LYS A 1 81 ? 9.711 8.947 31.271 1.00 69.00 81 LYS A O 1
ATOM 661 N N . GLU A 1 82 ? 9.983 7.096 30.043 1.00 68.12 82 GLU A N 1
ATOM 662 C CA . GLU A 1 82 ? 11.452 7.153 30.058 1.00 68.12 82 GLU A CA 1
ATOM 663 C C . GLU A 1 82 ? 11.976 8.466 29.448 1.00 68.12 82 GLU A C 1
ATOM 665 O O . GLU A 1 82 ? 12.969 9.024 29.911 1.00 68.12 82 GLU A O 1
ATOM 670 N N . PHE A 1 83 ? 11.315 8.999 28.417 1.00 63.91 83 PHE A N 1
ATOM 671 C CA . PHE A 1 83 ? 11.663 10.303 27.846 1.00 63.91 83 PHE A CA 1
ATOM 672 C C . PHE A 1 83 ? 11.305 11.485 28.763 1.00 63.91 83 PHE A C 1
ATOM 674 O O . PHE A 1 83 ? 12.021 12.488 28.731 1.00 63.91 83 PHE A O 1
ATOM 681 N N . GLU A 1 84 ? 10.224 11.401 29.542 1.00 61.62 84 GLU A N 1
ATOM 682 C CA . GLU A 1 84 ? 9.853 12.410 30.546 1.00 61.62 84 GLU A CA 1
ATOM 683 C C . GLU A 1 84 ? 10.816 12.391 31.744 1.00 61.62 84 GLU A C 1
ATOM 685 O O . GLU A 1 84 ? 11.364 13.442 32.077 1.00 61.62 84 GLU A O 1
ATOM 690 N N . ASP A 1 85 ? 11.132 11.213 32.289 1.00 60.06 85 ASP A N 1
ATOM 691 C CA . ASP A 1 85 ? 12.066 11.039 33.414 1.00 60.06 85 ASP A CA 1
ATOM 692 C C . ASP A 1 85 ? 13.483 11.543 33.064 1.00 60.06 85 ASP A C 1
ATOM 694 O O . ASP A 1 85 ? 14.168 12.155 33.881 1.00 60.06 85 ASP A O 1
ATOM 698 N N . ASN A 1 86 ? 13.921 11.372 31.810 1.00 59.28 86 ASN A N 1
ATOM 699 C CA . ASN A 1 86 ? 15.200 11.915 31.332 1.00 59.28 86 ASN A CA 1
ATOM 700 C C . ASN A 1 86 ? 15.171 13.439 31.087 1.00 59.28 86 ASN A C 1
ATOM 702 O O . ASN A 1 86 ? 16.224 14.082 31.073 1.00 59.28 86 ASN A O 1
ATOM 706 N N . LYS A 1 87 ? 13.986 14.032 30.879 1.00 54.06 87 LYS A N 1
ATOM 707 C CA . LYS A 1 87 ? 13.799 15.475 30.645 1.00 54.06 87 LYS A CA 1
ATOM 708 C C . LYS A 1 87 ? 13.625 16.291 31.921 1.00 54.06 87 LYS A C 1
ATOM 710 O O . LYS A 1 87 ? 13.785 17.506 31.839 1.00 54.06 87 LYS A O 1
ATOM 715 N N . GLU A 1 88 ? 13.384 15.683 33.084 1.00 50.19 88 GLU A N 1
ATOM 716 C CA . GLU A 1 88 ? 13.366 16.411 34.367 1.00 50.19 88 GLU A CA 1
ATOM 717 C C . GLU A 1 88 ? 14.713 17.097 34.700 1.00 50.19 88 GLU A C 1
ATOM 719 O O . GLU A 1 88 ? 14.763 17.961 35.571 1.00 50.19 88 GLU A O 1
ATOM 724 N N . ASN A 1 89 ? 15.779 16.834 33.930 1.00 50.28 89 ASN A N 1
ATOM 725 C CA . ASN A 1 89 ? 17.051 17.568 33.983 1.00 50.28 89 ASN A CA 1
ATOM 726 C C . ASN A 1 89 ? 17.166 18.772 33.017 1.00 50.28 89 ASN A C 1
ATOM 728 O O . ASN A 1 89 ? 18.179 19.471 33.035 1.00 50.28 89 ASN A O 1
ATOM 732 N N . THR A 1 90 ? 16.161 19.066 32.182 1.00 49.62 90 THR A N 1
ATOM 733 C CA . THR A 1 90 ? 16.139 20.253 31.303 1.00 49.62 90 THR A CA 1
ATOM 734 C C . THR A 1 90 ? 14.721 20.803 31.145 1.00 49.62 90 THR A C 1
ATOM 736 O O . THR A 1 90 ? 13.881 20.194 30.487 1.00 49.62 90 THR A O 1
ATOM 739 N N . ASN A 1 91 ? 14.469 21.994 31.698 1.00 48.56 91 ASN A N 1
ATOM 740 C CA . ASN A 1 91 ? 13.198 22.714 31.582 1.00 48.56 91 ASN A CA 1
ATOM 741 C C . ASN A 1 91 ? 12.812 22.972 30.113 1.00 48.56 91 ASN A C 1
ATOM 743 O O . ASN A 1 91 ? 13.264 23.941 29.506 1.00 48.56 91 ASN A O 1
ATOM 747 N N . CYS A 1 92 ? 11.933 22.141 29.552 1.00 37.66 92 CYS A N 1
ATOM 748 C CA . CYS A 1 92 ? 11.222 22.439 28.314 1.00 37.66 92 CYS A CA 1
ATOM 749 C C . CYS A 1 92 ? 9.740 22.061 28.448 1.00 37.66 92 CYS A C 1
ATOM 751 O O . CYS A 1 92 ? 9.378 21.040 29.027 1.00 37.66 92 CYS A O 1
ATOM 753 N N . THR A 1 93 ? 8.900 22.964 27.957 1.00 42.66 93 THR A N 1
ATOM 754 C CA . THR A 1 93 ? 7.452 23.096 28.148 1.00 42.66 93 THR A CA 1
ATOM 755 C C . THR A 1 93 ? 6.629 21.822 27.926 1.00 42.66 93 THR A C 1
ATOM 757 O O . THR A 1 93 ? 6.819 21.095 26.954 1.00 42.66 93 THR A O 1
ATOM 760 N N . LYS A 1 94 ? 5.647 21.617 28.819 1.00 47.09 94 LYS A N 1
ATOM 761 C CA . LYS A 1 94 ? 4.649 20.535 28.828 1.00 47.09 94 LYS A CA 1
ATOM 762 C C . LYS A 1 94 ? 3.766 20.563 27.568 1.00 47.09 94 LYS A C 1
ATOM 764 O O . LYS A 1 94 ? 2.753 21.259 27.536 1.00 47.09 94 LYS A O 1
ATOM 769 N N . GLU A 1 95 ? 4.116 19.792 26.542 1.00 47.53 95 GLU A N 1
ATOM 770 C CA . GLU A 1 95 ? 3.244 19.549 25.387 1.00 47.53 95 GLU A CA 1
ATOM 771 C C . GLU A 1 95 ? 2.294 18.367 25.640 1.00 47.53 95 GLU A C 1
ATOM 773 O O . GLU A 1 95 ? 2.719 17.223 25.751 1.00 47.53 95 GLU A O 1
ATOM 778 N N . HIS A 1 96 ? 0.996 18.683 25.701 1.00 50.91 96 HIS A N 1
ATOM 779 C CA . HIS A 1 96 ? -0.176 17.835 25.427 1.00 50.91 96 HIS A CA 1
ATOM 780 C C . HIS A 1 96 ? -0.022 16.321 25.698 1.00 50.91 96 HIS A C 1
ATOM 782 O O . HIS A 1 96 ? 0.407 15.546 24.836 1.00 50.91 96 HIS A O 1
ATOM 788 N N . SER A 1 97 ? -0.467 15.881 26.879 1.00 61.28 97 SER A N 1
ATOM 789 C CA . SER A 1 97 ? -0.524 14.462 27.232 1.00 61.28 97 SER A CA 1
ATOM 790 C C . SER A 1 97 ? -1.427 13.699 26.257 1.00 61.28 97 SER A C 1
ATOM 792 O O . SER A 1 97 ? -2.618 13.971 26.090 1.00 61.28 97 SER A O 1
ATOM 794 N N . ILE A 1 98 ? -0.843 12.728 25.561 1.00 65.56 98 ILE A N 1
ATOM 795 C CA . ILE A 1 98 ? -1.573 11.877 24.630 1.00 65.56 98 ILE A CA 1
ATOM 796 C C . ILE A 1 98 ? -2.477 10.929 25.424 1.00 65.56 98 ILE A C 1
ATOM 798 O O . ILE A 1 98 ? -1.998 10.090 26.186 1.00 65.56 98 ILE A O 1
ATOM 802 N N . ASN A 1 99 ? -3.794 10.994 25.198 1.00 78.38 99 ASN A N 1
ATOM 803 C CA . ASN A 1 99 ? -4.713 9.990 25.735 1.00 78.38 99 ASN A CA 1
ATOM 804 C C . ASN A 1 99 ? -4.611 8.685 24.924 1.00 78.38 99 ASN A C 1
ATOM 806 O O . ASN A 1 99 ? -5.339 8.454 23.955 1.00 78.38 99 ASN A O 1
ATOM 810 N N . PHE A 1 100 ? -3.687 7.821 25.339 1.00 76.38 100 PHE A N 1
ATOM 811 C CA . PHE A 1 100 ? -3.413 6.539 24.694 1.00 76.38 100 PHE A CA 1
ATOM 812 C C . PHE A 1 100 ? -4.595 5.569 24.683 1.00 76.38 100 PHE A C 1
ATOM 814 O O . PHE A 1 100 ? -4.713 4.783 23.747 1.00 76.38 100 PHE A O 1
ATOM 821 N N . GLU A 1 101 ? -5.481 5.614 25.680 1.00 78.75 101 GLU A N 1
ATOM 822 C CA . GLU A 1 101 ? -6.642 4.721 25.717 1.00 78.75 101 GLU A CA 1
ATOM 823 C C . GLU A 1 101 ? -7.652 5.088 24.622 1.00 78.75 101 GLU A C 1
ATOM 825 O O . GLU A 1 101 ? -8.155 4.218 23.904 1.00 78.75 101 GLU A O 1
ATOM 830 N N . GLN A 1 102 ? -7.894 6.388 24.434 1.00 82.12 102 GLN A N 1
ATOM 831 C CA . GLN A 1 102 ? -8.744 6.877 23.353 1.00 82.12 102 GLN A CA 1
ATOM 832 C C . GLN A 1 102 ? -8.137 6.563 21.980 1.00 82.12 102 GLN A C 1
ATOM 834 O O . GLN A 1 102 ? -8.842 6.093 21.086 1.00 82.12 102 GLN A O 1
ATOM 839 N N . ILE A 1 103 ? -6.824 6.762 21.820 1.00 82.62 103 ILE A N 1
ATOM 840 C CA . ILE A 1 103 ? -6.112 6.411 20.584 1.00 82.62 103 ILE A CA 1
ATOM 841 C C . ILE A 1 103 ? -6.228 4.917 20.290 1.00 82.62 103 ILE A C 1
ATOM 843 O O . ILE A 1 103 ? -6.523 4.544 19.155 1.00 82.62 103 ILE A O 1
ATOM 847 N N . GLN A 1 104 ? -6.045 4.062 21.297 1.00 84.44 104 GLN A N 1
ATOM 848 C CA . GLN A 1 104 ? -6.167 2.619 21.138 1.00 84.44 104 GLN A CA 1
ATOM 849 C C . GLN A 1 104 ? -7.565 2.226 20.654 1.00 84.44 104 GLN A C 1
ATOM 851 O O . GLN A 1 104 ? -7.681 1.474 19.687 1.00 84.44 104 GLN A O 1
ATOM 856 N N . LYS A 1 105 ? -8.630 2.760 21.270 1.00 86.06 105 LYS A N 1
ATOM 857 C CA . LYS A 1 105 ? -10.019 2.489 20.854 1.00 86.06 105 LYS A CA 1
ATOM 858 C C . LYS A 1 105 ? -10.271 2.909 19.405 1.00 86.06 105 LYS A C 1
ATOM 860 O O . LYS A 1 105 ? -10.864 2.146 18.642 1.00 86.06 105 LYS A O 1
ATOM 865 N N . GLU A 1 106 ? -9.802 4.089 19.009 1.00 89.56 106 GLU A N 1
ATOM 866 C CA . GLU A 1 106 ? -9.964 4.585 17.640 1.00 89.56 106 GLU A CA 1
ATOM 867 C C . GLU A 1 106 ? -9.170 3.763 16.616 1.00 89.56 106 GLU A C 1
ATOM 869 O O . GLU A 1 106 ? -9.695 3.420 15.554 1.00 89.56 106 GLU A O 1
ATOM 874 N N . ILE A 1 107 ? -7.938 3.373 16.942 1.00 89.00 107 ILE A N 1
ATOM 875 C CA . ILE A 1 107 ? -7.097 2.546 16.068 1.00 89.00 107 ILE A CA 1
ATOM 876 C C . ILE A 1 107 ? -7.701 1.156 15.869 1.00 89.00 107 ILE A C 1
ATOM 878 O O . ILE A 1 107 ? -7.781 0.695 14.729 1.00 89.00 107 ILE A O 1
ATOM 882 N N . THR A 1 108 ? -8.217 0.525 16.927 1.00 87.56 108 THR A N 1
ATOM 883 C CA . THR A 1 108 ? -8.923 -0.762 16.822 1.00 87.56 108 THR A CA 1
ATOM 884 C C . THR A 1 108 ? -10.095 -0.679 15.842 1.00 87.56 108 THR A C 1
ATOM 886 O O . THR A 1 108 ? -10.213 -1.522 14.951 1.00 87.56 108 THR A O 1
ATOM 889 N N . LYS A 1 109 ? -10.934 0.364 15.946 1.00 90.88 109 LYS A N 1
ATOM 890 C CA . LYS A 1 109 ? -12.067 0.574 15.026 1.00 90.88 109 LYS A CA 1
ATOM 891 C C . LYS A 1 109 ? -11.604 0.757 13.581 1.00 90.88 109 LYS A C 1
ATOM 893 O O . LYS A 1 109 ? -12.220 0.217 12.666 1.00 90.88 109 LYS A O 1
ATOM 898 N N . LYS A 1 110 ? -10.531 1.520 13.358 1.00 92.88 110 LYS A N 1
ATOM 899 C CA . LYS A 1 110 ? -9.975 1.748 12.016 1.00 92.88 110 LYS A CA 1
ATOM 900 C C . LYS A 1 110 ? -9.430 0.465 11.395 1.00 92.88 110 LYS A C 1
ATOM 902 O O . LYS A 1 110 ? -9.757 0.175 10.251 1.00 92.88 110 LYS A O 1
ATOM 907 N N . ILE A 1 111 ? -8.677 -0.339 12.145 1.00 90.44 111 ILE A N 1
ATOM 908 C CA . ILE A 1 111 ? -8.161 -1.629 11.656 1.00 90.44 111 ILE A CA 1
ATOM 909 C C . ILE A 1 111 ? -9.304 -2.563 11.254 1.00 90.44 111 ILE A C 1
ATOM 911 O O . ILE A 1 111 ? -9.244 -3.200 10.210 1.00 90.44 111 ILE A O 1
ATOM 915 N N . GLN A 1 112 ? -10.390 -2.605 12.030 1.00 90.06 112 GLN A N 1
ATOM 916 C CA . GLN A 1 112 ? -11.561 -3.406 11.664 1.00 90.06 112 GLN A CA 1
ATOM 917 C C . GLN A 1 112 ? -12.197 -2.959 10.337 1.00 90.06 112 GLN A C 1
ATOM 919 O O . GLN A 1 112 ? -12.691 -3.804 9.590 1.00 90.06 112 GLN A O 1
ATOM 924 N N . LYS A 1 113 ? -12.163 -1.656 10.023 1.00 94.38 113 LYS A N 1
ATOM 925 C CA . LYS A 1 113 ? -12.672 -1.108 8.755 1.00 94.38 113 LYS A CA 1
ATOM 926 C C . LYS A 1 113 ? -11.782 -1.426 7.556 1.00 94.38 113 LYS A C 1
ATOM 928 O O . LYS A 1 113 ? -12.322 -1.613 6.471 1.00 94.38 113 LYS A O 1
ATOM 933 N N . LEU A 1 114 ? -10.463 -1.546 7.745 1.00 94.50 114 LEU A N 1
ATOM 934 C CA . LEU A 1 114 ? -9.509 -1.830 6.661 1.00 94.50 114 LEU A CA 1
ATOM 935 C C . LEU A 1 114 ? -9.850 -3.097 5.865 1.00 94.50 114 LEU A C 1
ATOM 937 O O . LEU A 1 114 ? -9.541 -3.164 4.683 1.00 94.50 114 LEU A O 1
ATOM 941 N N . LYS A 1 115 ? -10.560 -4.057 6.470 1.00 92.56 115 LYS A N 1
ATOM 942 C CA . LYS A 1 115 ? -11.053 -5.260 5.779 1.00 92.56 115 LYS A CA 1
ATOM 943 C C . LYS A 1 115 ? -11.968 -4.986 4.588 1.00 92.56 115 LYS A C 1
ATOM 945 O O . LYS A 1 115 ? -12.112 -5.849 3.737 1.00 92.56 115 LYS A O 1
ATOM 950 N N . LYS A 1 116 ? -12.617 -3.822 4.562 1.00 95.44 116 LYS A N 1
ATOM 951 C CA . LYS A 1 116 ? -13.538 -3.398 3.498 1.00 95.44 116 LYS A CA 1
ATOM 952 C C . LYS A 1 116 ? -12.902 -2.400 2.535 1.00 95.44 116 LYS A C 1
ATOM 954 O O . LYS A 1 116 ? -13.595 -1.845 1.689 1.00 95.44 116 LYS A O 1
ATOM 959 N N . PHE A 1 117 ? -11.627 -2.082 2.742 1.00 97.69 117 PHE A N 1
ATOM 960 C CA . PHE A 1 117 ? -10.919 -1.097 1.945 1.00 97.69 117 PHE A CA 1
ATOM 961 C C . PHE A 1 117 ? -10.133 -1.800 0.845 1.00 97.69 117 PHE A C 1
ATOM 963 O O . PHE A 1 117 ? -9.697 -2.941 0.994 1.00 97.69 117 PHE A O 1
ATOM 970 N N . THR A 1 118 ? -9.912 -1.070 -0.237 1.00 98.31 118 THR A N 1
ATOM 971 C CA . THR A 1 118 ? -9.127 -1.492 -1.391 1.00 98.31 118 THR A CA 1
ATOM 972 C C . THR A 1 118 ? -7.851 -0.670 -1.449 1.00 98.31 118 THR A C 1
ATOM 974 O O . THR A 1 118 ? -7.879 0.543 -1.225 1.00 98.31 118 THR A O 1
ATOM 977 N N . ILE A 1 119 ? -6.731 -1.308 -1.781 1.00 98.44 119 ILE A N 1
ATOM 978 C CA . ILE A 1 119 ? -5.492 -0.599 -2.094 1.00 98.44 119 ILE A CA 1
ATOM 979 C C . ILE A 1 119 ? -5.220 -0.646 -3.597 1.00 98.44 119 ILE A C 1
ATOM 981 O O . ILE A 1 119 ? -5.303 -1.700 -4.220 1.00 98.44 119 ILE A O 1
ATOM 985 N N . VAL A 1 120 ? -4.892 0.505 -4.180 1.00 98.06 120 VAL A N 1
ATOM 986 C CA . VAL A 1 120 ? -4.506 0.640 -5.590 1.00 98.06 120 VAL A CA 1
ATOM 987 C C . VAL A 1 120 ? -3.080 1.161 -5.643 1.00 98.06 120 VAL A C 1
ATOM 989 O O . VAL A 1 120 ? -2.797 2.196 -5.045 1.00 98.06 120 VAL A O 1
ATOM 992 N N . VAL A 1 121 ? -2.183 0.468 -6.342 1.00 98.06 121 VAL A N 1
ATOM 993 C CA . VAL A 1 121 ? -0.744 0.773 -6.373 1.00 98.06 121 VAL A CA 1
ATOM 994 C C . VAL A 1 121 ? -0.254 0.877 -7.817 1.00 98.06 121 VAL A C 1
ATOM 996 O O . VAL A 1 121 ? -0.629 0.084 -8.671 1.00 98.06 121 VAL A O 1
ATOM 999 N N . THR A 1 122 ? 0.605 1.841 -8.145 1.00 97.12 122 THR A N 1
ATOM 1000 C CA . THR A 1 122 ? 1.104 1.968 -9.531 1.00 97.12 122 THR A CA 1
ATOM 1001 C C . THR A 1 122 ? 1.982 0.789 -9.962 1.00 97.12 122 THR A C 1
ATOM 1003 O O . THR A 1 122 ? 1.998 0.429 -11.134 1.00 97.12 122 THR A O 1
ATOM 1006 N N . CYS A 1 123 ? 2.676 0.155 -9.018 1.00 97.56 123 CYS A N 1
ATOM 1007 C CA . CYS A 1 123 ? 3.528 -1.011 -9.230 1.00 97.56 123 CYS A CA 1
ATOM 1008 C C . CYS A 1 123 ? 3.093 -2.143 -8.296 1.00 97.56 123 CYS A C 1
ATOM 1010 O O . CYS A 1 123 ? 2.612 -1.881 -7.196 1.00 97.56 123 CYS A O 1
ATOM 1012 N N . GLU A 1 124 ? 3.266 -3.388 -8.723 1.00 98.25 124 GLU A N 1
ATOM 1013 C CA . GLU A 1 124 ? 2.951 -4.570 -7.934 1.00 98.25 124 GLU A CA 1
ATOM 1014 C C . GLU A 1 124 ? 3.622 -4.499 -6.545 1.00 98.25 124 GLU A C 1
ATOM 1016 O O . GLU A 1 124 ? 4.854 -4.341 -6.451 1.00 98.25 124 GLU A O 1
ATOM 1021 N N . PRO A 1 125 ? 2.834 -4.629 -5.458 1.00 98.31 125 PRO A N 1
ATOM 1022 C CA . PRO A 1 125 ? 3.361 -4.606 -4.103 1.00 98.31 125 PRO A CA 1
ATOM 1023 C C . PRO A 1 125 ? 4.434 -5.670 -3.896 1.00 98.31 125 PRO A C 1
ATOM 1025 O O . PRO A 1 125 ? 4.315 -6.813 -4.347 1.00 98.31 125 PRO A O 1
ATOM 1028 N N . CYS A 1 126 ? 5.497 -5.311 -3.179 1.00 98.31 126 CYS A N 1
ATOM 1029 C CA . CYS A 1 126 ? 6.533 -6.286 -2.865 1.00 98.31 126 CYS A CA 1
ATOM 1030 C C . CYS A 1 126 ? 6.066 -7.290 -1.796 1.00 98.31 126 CYS A C 1
ATOM 1032 O O . CYS A 1 126 ? 5.109 -7.031 -1.068 1.00 98.31 126 CYS A O 1
ATOM 1034 N N . ILE A 1 127 ? 6.787 -8.405 -1.641 1.00 97.88 127 ILE A N 1
ATOM 1035 C CA . ILE A 1 127 ? 6.523 -9.457 -0.633 1.00 97.88 127 ILE A CA 1
ATOM 1036 C C . ILE A 1 127 ? 6.236 -8.874 0.768 1.00 97.88 127 ILE A C 1
ATOM 1038 O O . ILE A 1 127 ? 5.268 -9.265 1.420 1.00 97.88 127 ILE A O 1
ATOM 1042 N N . MET A 1 128 ? 7.034 -7.894 1.212 1.00 96.19 128 MET A N 1
ATOM 1043 C CA . 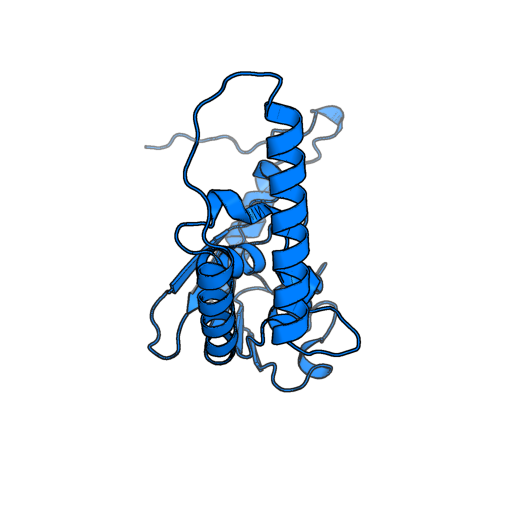MET A 1 128 ? 6.843 -7.203 2.496 1.00 96.19 128 MET A CA 1
ATOM 1044 C C . MET A 1 128 ? 5.492 -6.478 2.567 1.00 96.19 128 MET A C 1
ATOM 1046 O O . MET A 1 128 ? 4.780 -6.600 3.564 1.00 96.19 128 MET A O 1
ATOM 1050 N N . CYS A 1 129 ? 5.143 -5.718 1.528 1.00 97.25 129 CYS A N 1
ATOM 1051 C CA . CYS A 1 129 ? 3.898 -4.958 1.476 1.00 97.25 129 CYS A CA 1
ATOM 1052 C C . CYS A 1 129 ? 2.686 -5.890 1.446 1.00 97.25 129 CYS A C 1
ATOM 1054 O O . CYS A 1 129 ? 1.736 -5.663 2.187 1.00 97.25 129 CYS A O 1
ATOM 1056 N N . VAL A 1 130 ? 2.737 -6.975 0.669 1.00 97.44 130 VAL A N 1
ATOM 1057 C CA . VAL A 1 130 ? 1.649 -7.962 0.609 1.00 97.44 130 VAL A CA 1
ATOM 1058 C C . VAL A 1 130 ? 1.423 -8.624 1.969 1.00 97.44 130 VAL A C 1
ATOM 1060 O O . VAL A 1 130 ? 0.285 -8.725 2.427 1.00 97.44 130 VAL A O 1
ATOM 1063 N N . TYR A 1 131 ? 2.495 -9.001 2.674 1.00 94.50 131 TYR A N 1
ATOM 1064 C CA . TYR A 1 131 ? 2.363 -9.538 4.030 1.00 94.50 131 TYR A CA 1
ATOM 1065 C C . TYR A 1 131 ? 1.787 -8.506 5.012 1.00 94.50 131 TYR A C 1
ATOM 1067 O O . TYR A 1 131 ? 0.905 -8.826 5.806 1.00 94.50 131 TYR A O 1
ATOM 1075 N N . ALA A 1 132 ? 2.215 -7.245 4.930 1.00 93.81 132 ALA A N 1
ATOM 1076 C CA . ALA A 1 132 ? 1.663 -6.177 5.760 1.00 93.81 132 ALA A CA 1
ATOM 1077 C C . ALA A 1 132 ? 0.162 -5.943 5.504 1.00 93.81 132 ALA A C 1
ATOM 1079 O O . ALA A 1 132 ? -0.600 -5.783 6.458 1.00 93.81 132 ALA A O 1
ATOM 1080 N N . LEU A 1 133 ? -0.271 -5.979 4.239 1.00 95.06 133 LEU A N 1
ATOM 1081 C CA . LEU A 1 133 ? -1.682 -5.882 3.849 1.00 95.06 133 LEU A CA 1
ATOM 1082 C C . LEU A 1 133 ? -2.504 -7.030 4.446 1.00 95.06 133 LEU A C 1
ATOM 1084 O O . LEU A 1 133 ? -3.562 -6.782 5.029 1.00 95.06 133 LEU A O 1
ATOM 1088 N N . LYS A 1 134 ? -1.968 -8.258 4.407 1.00 92.81 134 LYS A N 1
ATOM 1089 C CA . LYS A 1 134 ? -2.572 -9.425 5.064 1.00 92.81 134 LYS A CA 1
ATOM 1090 C C . LYS A 1 134 ? -2.746 -9.208 6.568 1.00 92.81 134 LYS A C 1
ATOM 1092 O O . LYS A 1 134 ? -3.825 -9.482 7.090 1.00 92.81 134 LYS A O 1
ATOM 1097 N N . LEU A 1 135 ? -1.718 -8.704 7.256 1.00 89.88 135 LEU A N 1
ATOM 1098 C CA . LEU A 1 135 ? -1.751 -8.474 8.706 1.00 89.88 135 LEU A CA 1
ATOM 1099 C C . LEU A 1 135 ? -2.824 -7.460 9.124 1.00 89.88 135 LEU A C 1
ATOM 1101 O O . LEU A 1 135 ? -3.484 -7.654 10.143 1.00 89.88 135 LEU A O 1
ATOM 1105 N N . VAL A 1 136 ? -3.022 -6.393 8.344 1.00 90.00 136 VAL A N 1
ATOM 1106 C CA . VAL A 1 136 ? -4.060 -5.383 8.633 1.00 90.00 136 VAL A CA 1
ATOM 1107 C C . VAL A 1 136 ? -5.442 -5.760 8.090 1.00 90.00 136 VAL A C 1
ATOM 1109 O O . VAL A 1 136 ? -6.433 -5.108 8.416 1.00 90.00 136 VAL A O 1
ATOM 1112 N N . GLY A 1 137 ? -5.515 -6.829 7.296 1.00 91.38 1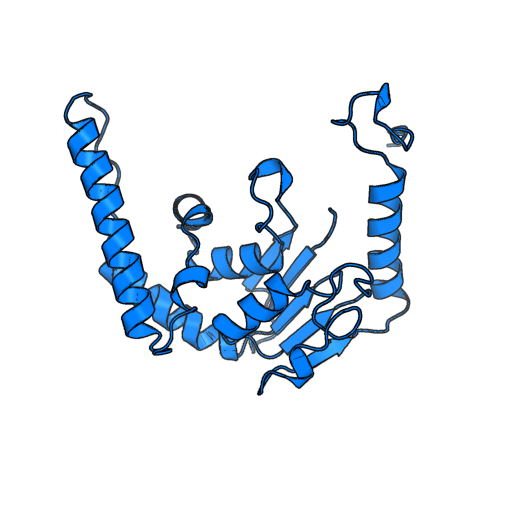37 GLY A N 1
ATOM 1113 C CA . GLY A 1 137 ? -6.749 -7.424 6.802 1.00 91.38 137 GLY A CA 1
ATOM 1114 C C . GLY A 1 137 ? -7.295 -6.832 5.505 1.00 91.38 137 GLY A C 1
ATOM 1115 O O . GLY A 1 137 ? -8.427 -7.165 5.177 1.00 91.38 137 GLY A O 1
ATOM 1116 N N . ILE A 1 138 ? -6.541 -5.996 4.782 1.00 95.38 138 ILE A N 1
ATOM 1117 C CA . ILE A 1 138 ? -6.944 -5.511 3.448 1.00 95.38 138 ILE A CA 1
ATOM 1118 C C . ILE A 1 138 ? -6.961 -6.701 2.486 1.00 95.38 138 ILE A C 1
ATOM 1120 O O . ILE A 1 138 ? -5.984 -7.447 2.412 1.00 95.38 138 ILE A O 1
ATOM 1124 N N . GLN A 1 139 ? -8.073 -6.868 1.770 1.00 94.50 139 GLN A N 1
ATOM 1125 C CA . GLN A 1 139 ? -8.306 -8.031 0.912 1.00 94.50 139 GLN A CA 1
ATOM 1126 C C . GLN A 1 139 ? -8.123 -7.697 -0.566 1.00 94.50 139 GLN A C 1
ATOM 1128 O O . GLN A 1 139 ? -7.517 -8.489 -1.275 1.00 94.50 139 GLN A O 1
ATOM 1133 N N . ASP A 1 140 ? -8.580 -6.528 -1.018 1.00 97.69 140 ASP A N 1
ATOM 1134 C CA . ASP A 1 140 ? -8.555 -6.158 -2.434 1.00 97.69 140 ASP A CA 1
ATOM 1135 C C . ASP A 1 140 ? -7.331 -5.300 -2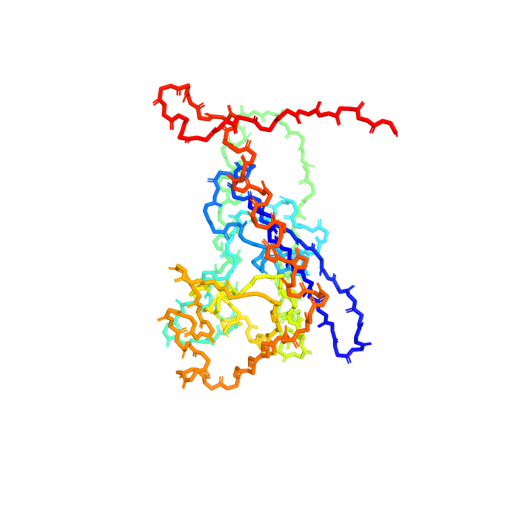.782 1.00 97.69 140 ASP A C 1
ATOM 1137 O O . ASP A 1 140 ? -7.159 -4.184 -2.277 1.00 97.69 140 ASP A O 1
ATOM 1141 N N . ILE A 1 141 ? -6.488 -5.823 -3.673 1.00 98.31 141 ILE A N 1
ATOM 1142 C CA . ILE A 1 141 ? -5.228 -5.219 -4.112 1.00 98.31 141 ILE A CA 1
ATOM 1143 C C . ILE A 1 141 ? -5.259 -5.047 -5.628 1.00 98.31 141 ILE A C 1
ATOM 1145 O O . ILE A 1 141 ? -5.317 -6.026 -6.367 1.00 98.31 141 ILE A O 1
ATOM 1149 N N . TYR A 1 142 ? -5.149 -3.809 -6.096 1.00 98.06 142 TYR A N 1
ATOM 1150 C CA . TYR A 1 142 ? -5.057 -3.469 -7.513 1.00 98.06 142 TYR A CA 1
ATOM 1151 C C . TYR A 1 142 ? -3.676 -2.910 -7.834 1.00 98.06 142 TYR A C 1
ATOM 1153 O O . TYR A 1 142 ? -3.152 -2.093 -7.071 1.00 98.06 142 TYR A O 1
ATOM 1161 N N . PHE A 1 143 ? -3.099 -3.290 -8.974 1.00 97.88 143 PHE A N 1
ATOM 1162 C CA . PHE A 1 143 ? -1.855 -2.676 -9.436 1.00 97.88 143 PHE A CA 1
ATOM 1163 C C . PHE A 1 143 ? -1.721 -2.575 -10.955 1.00 97.88 143 PHE A C 1
ATOM 1165 O O . PHE A 1 143 ? -2.336 -3.343 -11.688 1.00 97.88 143 PHE A O 1
ATOM 1172 N N . CYS A 1 144 ? -0.908 -1.621 -11.425 1.00 96.50 144 CYS A N 1
ATOM 1173 C CA . CYS A 1 144 ? -0.836 -1.271 -12.850 1.00 96.50 144 CYS A CA 1
ATOM 1174 C C . CYS A 1 144 ? 0.374 -1.842 -13.600 1.00 96.50 144 CYS A C 1
ATOM 1176 O O . CYS A 1 144 ? 0.277 -2.044 -14.807 1.00 96.50 144 CYS A O 1
ATOM 1178 N N . CYS A 1 145 ? 1.518 -2.082 -12.953 1.00 95.44 145 CYS A N 1
ATOM 1179 C CA . CYS A 1 145 ? 2.677 -2.715 -13.591 1.00 95.44 145 CYS A CA 1
ATOM 1180 C C . CYS A 1 145 ? 3.329 -3.766 -12.692 1.00 95.44 145 CYS A C 1
ATOM 1182 O O . CYS A 1 145 ? 3.228 -3.684 -11.471 1.00 95.44 145 CYS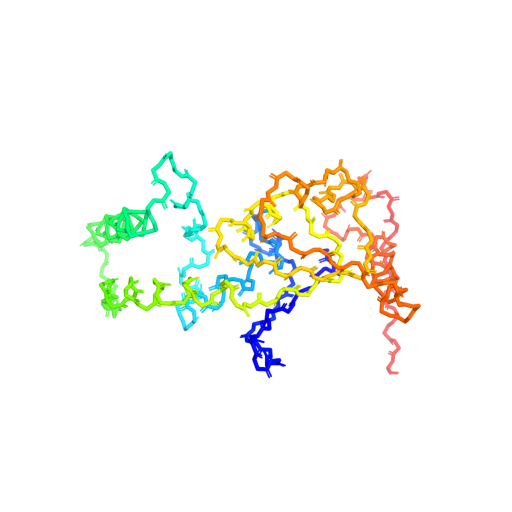 A O 1
ATOM 1184 N N . LEU A 1 146 ? 4.014 -4.733 -13.297 1.00 96.12 146 LEU A N 1
ATOM 1185 C CA . LEU A 1 146 ? 4.659 -5.836 -12.584 1.00 96.12 146 LEU A CA 1
ATOM 1186 C C . LEU A 1 146 ? 5.929 -5.393 -11.846 1.00 96.12 146 LEU A C 1
ATOM 1188 O O . LEU A 1 146 ? 6.610 -4.445 -12.247 1.00 96.12 146 LEU A O 1
ATOM 1192 N N . ASN A 1 147 ? 6.259 -6.111 -10.773 1.00 96.62 147 ASN A N 1
ATOM 1193 C CA . ASN A 1 147 ? 7.477 -5.936 -9.989 1.00 96.62 147 ASN A CA 1
ATOM 1194 C C . ASN A 1 147 ? 8.339 -7.196 -10.095 1.00 96.62 147 ASN A C 1
ATOM 1196 O O . ASN A 1 147 ? 8.369 -8.042 -9.205 1.00 96.62 147 ASN A O 1
ATOM 1200 N N . GLU A 1 148 ? 9.093 -7.289 -11.185 1.00 95.31 148 GLU A N 1
ATOM 1201 C CA . GLU A 1 148 ? 9.895 -8.467 -11.548 1.00 95.31 148 GLU A CA 1
ATOM 1202 C C . GLU A 1 148 ? 10.978 -8.837 -10.524 1.00 95.31 148 GLU A C 1
ATOM 1204 O O . GLU A 1 148 ? 11.488 -9.953 -10.530 1.00 95.31 148 GLU A O 1
ATOM 1209 N N . ARG A 1 149 ? 11.364 -7.904 -9.644 1.00 95.69 149 ARG A N 1
ATOM 1210 C CA . ARG A 1 149 ? 12.453 -8.128 -8.686 1.00 95.69 149 ARG A CA 1
ATOM 1211 C C . ARG A 1 149 ? 11.972 -8.510 -7.291 1.00 95.69 149 ARG A C 1
ATOM 1213 O O . ARG A 1 149 ? 12.680 -9.232 -6.594 1.00 95.69 149 ARG A O 1
ATOM 1220 N N . PHE A 1 150 ? 10.818 -8.001 -6.860 1.00 97.69 150 PHE A N 1
ATOM 1221 C CA . PHE A 1 150 ? 10.348 -8.163 -5.479 1.00 97.69 150 PHE A CA 1
ATOM 1222 C C . PHE A 1 150 ? 8.844 -8.443 -5.349 1.00 97.69 150 PHE A C 1
ATOM 1224 O O . PHE A 1 150 ? 8.340 -8.429 -4.223 1.00 97.69 150 PHE A O 1
ATOM 1231 N N . GLY A 1 151 ? 8.126 -8.638 -6.458 1.00 98.19 151 GLY A N 1
ATOM 1232 C CA . GLY A 1 151 ? 6.668 -8.747 -6.511 1.00 98.19 151 GLY A CA 1
ATOM 1233 C C . GLY A 1 151 ? 6.108 -9.890 -5.668 1.00 98.19 151 GLY A C 1
ATOM 1234 O O . GLY A 1 151 ? 6.528 -11.039 -5.794 1.00 98.19 151 GLY A O 1
ATOM 1235 N N . GLY A 1 152 ? 5.173 -9.559 -4.776 1.00 98.19 152 GLY A N 1
ATOM 1236 C CA . GLY A 1 152 ? 4.510 -10.513 -3.882 1.00 98.19 152 GLY A CA 1
ATOM 1237 C C . GLY A 1 152 ? 3.140 -10.986 -4.374 1.00 98.19 152 GLY A C 1
ATOM 1238 O O . GLY A 1 152 ? 2.472 -11.749 -3.672 1.00 98.19 152 GLY A O 1
ATOM 1239 N N . CYS A 1 153 ? 2.709 -10.530 -5.548 1.00 97.69 153 CYS A N 1
ATOM 1240 C CA . CYS A 1 153 ? 1.400 -10.810 -6.123 1.00 97.69 153 CYS A CA 1
ATOM 1241 C C . CYS A 1 153 ? 1.482 -11.703 -7.372 1.00 97.69 153 CYS A C 1
ATOM 1243 O O . CYS A 1 153 ? 0.479 -11.849 -8.062 1.00 97.69 153 CYS A O 1
ATOM 1245 N N . GLY A 1 154 ? 2.629 -12.328 -7.645 1.00 96.75 154 GLY A N 1
ATOM 1246 C CA . GLY A 1 154 ? 2.792 -13.287 -8.739 1.00 96.75 154 GLY A CA 1
ATOM 1247 C C . GLY A 1 154 ? 4.107 -13.178 -9.505 1.00 96.75 154 GLY A C 1
ATOM 1248 O O . GLY A 1 154 ? 4.566 -14.193 -10.015 1.00 96.75 154 GLY A O 1
ATOM 1249 N N . SER A 1 155 ? 4.751 -12.003 -9.559 1.00 97.31 155 SER A N 1
ATOM 1250 C CA . SER A 1 155 ? 5.984 -11.866 -10.361 1.00 97.31 155 SER A CA 1
ATOM 1251 C C . SER A 1 155 ? 7.174 -12.623 -9.776 1.00 97.31 155 SER A C 1
ATOM 1253 O O . SER A 1 155 ? 7.962 -13.197 -10.521 1.00 97.31 155 SER A O 1
ATOM 1255 N N . VAL A 1 156 ? 7.325 -12.616 -8.447 1.00 98.00 156 VAL A N 1
ATOM 1256 C CA . VAL A 1 156 ? 8.392 -13.361 -7.751 1.00 98.00 156 VAL A CA 1
ATOM 1257 C C . VAL A 1 156 ? 7.803 -14.393 -6.803 1.00 98.00 156 VAL A C 1
ATOM 1259 O O . VAL A 1 156 ? 8.252 -15.536 -6.771 1.00 98.00 156 VAL A O 1
ATOM 1262 N N . LEU A 1 157 ? 6.796 -13.997 -6.025 1.00 97.50 157 LEU A N 1
ATOM 1263 C CA . LEU A 1 157 ? 6.088 -14.884 -5.112 1.00 97.50 157 LEU A CA 1
ATOM 1264 C C . LEU A 1 157 ? 4.582 -14.650 -5.215 1.00 97.50 157 LEU A C 1
ATOM 1266 O O . LEU A 1 157 ? 4.135 -13.509 -5.285 1.00 97.50 157 LEU A O 1
ATOM 1270 N N . SER A 1 158 ? 3.799 -15.723 -5.169 1.00 96.69 158 SER A N 1
ATOM 1271 C CA . SER A 1 158 ? 2.336 -15.677 -5.266 1.00 96.69 158 SER A CA 1
ATOM 1272 C C . SER A 1 158 ? 1.679 -15.748 -3.886 1.00 96.69 158 SER A C 1
ATOM 1274 O O . SER A 1 158 ? 0.968 -16.699 -3.573 1.00 96.69 158 SER A O 1
ATOM 1276 N N . LEU A 1 159 ? 1.906 -14.749 -3.024 1.00 96.00 159 LEU A N 1
ATOM 1277 C CA . LEU A 1 159 ? 1.376 -14.776 -1.648 1.00 96.00 159 LEU A CA 1
ATOM 1278 C C . LEU A 1 159 ? -0.156 -14.787 -1.587 1.00 96.00 159 LEU A C 1
ATOM 1280 O O . LEU A 1 159 ? -0.731 -15.354 -0.663 1.00 96.00 159 LEU A O 1
ATOM 1284 N N . HIS A 1 160 ? -0.809 -14.211 -2.590 1.00 92.88 160 HIS A N 1
ATOM 1285 C CA . HIS A 1 160 ? -2.263 -14.236 -2.742 1.00 92.88 160 HIS A CA 1
ATOM 1286 C C . HIS A 1 160 ? -2.838 -15.648 -2.953 1.00 92.88 160 HIS A C 1
ATOM 1288 O O . HIS A 1 160 ? -4.016 -15.858 -2.702 1.00 92.88 160 HIS A O 1
ATOM 1294 N N . GLN A 1 161 ? -2.022 -16.621 -3.378 1.00 94.81 161 GLN A N 1
ATOM 1295 C CA . GLN A 1 161 ? -2.421 -18.034 -3.469 1.00 94.81 161 GLN A CA 1
ATOM 1296 C C . GLN A 1 161 ? -2.216 -18.775 -2.142 1.00 94.81 161 GLN A C 1
ATOM 1298 O O . GLN A 1 161 ? -2.843 -19.801 -1.900 1.00 94.81 161 GLN A O 1
ATOM 1303 N N . VAL A 1 162 ? -1.327 -18.265 -1.284 1.00 94.31 162 VAL A N 1
ATOM 1304 C CA . VAL A 1 162 ? -1.006 -18.853 0.026 1.00 94.31 162 VAL A CA 1
ATOM 1305 C C . VAL A 1 162 ? -1.972 -18.358 1.101 1.00 94.31 162 VAL A C 1
ATOM 1307 O O . VAL A 1 162 ? -2.357 -19.109 1.993 1.00 94.31 162 VAL A O 1
ATOM 1310 N N . TYR A 1 163 ? -2.356 -17.083 1.044 1.00 91.06 163 TYR A N 1
ATOM 1311 C CA . TYR A 1 163 ? -3.229 -16.471 2.035 1.00 91.06 163 TYR A CA 1
ATOM 1312 C C . TYR A 1 163 ? -4.683 -16.452 1.579 1.00 91.06 163 TYR A C 1
ATOM 1314 O O . TYR A 1 163 ? -5.021 -15.857 0.562 1.00 91.06 163 TYR A O 1
ATOM 1322 N N . GLU A 1 164 ? -5.569 -16.988 2.415 1.00 89.00 164 GLU A N 1
ATOM 1323 C CA . GLU A 1 164 ? -7.010 -16.847 2.211 1.00 89.00 164 GLU A CA 1
ATOM 1324 C C . GLU A 1 164 ? -7.449 -15.375 2.239 1.00 89.00 164 GLU A C 1
ATOM 1326 O O . GLU A 1 164 ? -6.917 -14.567 3.019 1.00 89.00 164 GLU A O 1
ATOM 1331 N N . ASN A 1 165 ? -8.501 -15.070 1.472 1.00 89.06 165 ASN A N 1
ATOM 1332 C CA . ASN A 1 165 ? -9.160 -13.763 1.407 1.00 89.06 165 ASN A CA 1
ATOM 1333 C C . ASN A 1 165 ? -8.227 -12.628 0.955 1.00 89.06 165 ASN A C 1
ATOM 1335 O O . ASN A 1 165 ? -8.201 -11.560 1.566 1.00 89.06 165 ASN A O 1
ATOM 1339 N N . MET A 1 166 ? -7.430 -12.878 -0.083 1.00 94.94 166 MET A N 1
ATOM 1340 C CA . MET A 1 166 ? -6.603 -11.869 -0.735 1.00 94.94 166 MET A CA 1
ATOM 1341 C C . MET A 1 166 ? -6.891 -11.871 -2.235 1.00 94.94 166 MET A C 1
ATOM 1343 O O . MET A 1 166 ? -6.464 -12.763 -2.964 1.00 94.94 166 MET A O 1
ATOM 1347 N N . ASN A 1 167 ? -7.624 -10.858 -2.680 1.00 96.75 167 ASN A N 1
ATOM 1348 C CA . ASN A 1 167 ? -8.015 -10.667 -4.064 1.00 96.75 167 ASN A CA 1
ATOM 1349 C C . ASN A 1 167 ? -7.008 -9.737 -4.733 1.00 96.75 167 ASN A C 1
ATOM 1351 O O . ASN A 1 167 ? -6.799 -8.597 -4.311 1.00 96.75 167 ASN A O 1
ATOM 1355 N N . VAL A 1 168 ? -6.368 -10.237 -5.782 1.00 97.50 168 VAL A N 1
ATOM 1356 C CA . VAL A 1 168 ? -5.348 -9.502 -6.517 1.00 97.50 168 VAL A CA 1
ATOM 1357 C C . VAL A 1 168 ? -5.836 -9.233 -7.930 1.00 97.50 168 VAL A C 1
ATOM 1359 O O . VAL A 1 168 ? -6.249 -10.142 -8.644 1.00 97.50 168 VAL A O 1
ATOM 1362 N N . HIS A 1 169 ? -5.745 -7.971 -8.333 1.00 96.94 169 HIS A N 1
ATOM 1363 C CA . HIS A 1 169 ? -6.228 -7.474 -9.609 1.00 96.94 169 HIS A CA 1
ATOM 1364 C C . HIS A 1 169 ? -5.102 -6.743 -10.335 1.00 96.94 169 HIS A C 1
ATOM 1366 O O . HIS A 1 169 ? -4.770 -5.592 -10.034 1.00 96.94 169 HIS A O 1
ATOM 1372 N N . TYR A 1 170 ? -4.514 -7.415 -11.319 1.00 96.25 170 TYR A N 1
ATOM 1373 C CA . TYR A 1 170 ? -3.629 -6.751 -12.262 1.00 96.25 170 TYR A CA 1
ATOM 1374 C C . TYR A 1 170 ? -4.474 -5.948 -13.257 1.00 96.25 170 TYR A C 1
ATOM 1376 O O . TYR A 1 170 ? -5.273 -6.509 -14.006 1.00 96.25 170 TYR A O 1
ATOM 1384 N N . ILE A 1 171 ? -4.326 -4.624 -13.240 1.00 93.12 171 ILE A N 1
ATOM 1385 C CA . ILE A 1 171 ? -4.977 -3.730 -14.195 1.00 93.12 171 ILE A CA 1
ATOM 1386 C C . ILE A 1 171 ? -4.121 -3.713 -15.457 1.00 93.12 171 ILE A C 1
ATOM 1388 O O . ILE A 1 171 ? -3.205 -2.900 -15.585 1.00 93.12 171 ILE A O 1
ATOM 1392 N N . GLU A 1 172 ? -4.440 -4.598 -16.395 1.00 84.00 172 GLU A N 1
ATOM 1393 C CA . GLU A 1 172 ? -3.871 -4.579 -17.739 1.00 84.00 172 GLU A CA 1
ATOM 1394 C C . GLU A 1 172 ? -4.604 -3.528 -18.587 1.00 84.00 172 GLU A C 1
ATOM 1396 O O . GLU A 1 172 ? -5.530 -3.813 -19.343 1.00 84.00 172 GLU A O 1
ATOM 1401 N N . CYS A 1 173 ? -4.237 -2.259 -18.397 1.00 82.62 173 CYS A N 1
ATOM 1402 C CA . CYS A 1 173 ? -4.783 -1.142 -19.161 1.00 82.62 173 CYS A CA 1
ATOM 1403 C C . CYS A 1 173 ? -3.644 -0.377 -19.824 1.00 82.62 173 CYS A C 1
ATOM 1405 O O . CYS A 1 173 ? -2.790 0.185 -19.135 1.00 82.62 173 CYS A O 1
ATOM 1407 N N . ASN A 1 174 ? -3.672 -0.295 -21.159 1.00 76.69 174 ASN A N 1
ATOM 1408 C CA . ASN A 1 174 ? -2.626 0.350 -21.955 1.00 76.69 174 ASN A CA 1
ATOM 1409 C C . ASN A 1 174 ? -2.255 1.747 -21.447 1.00 76.69 174 ASN A C 1
ATOM 1411 O O . ASN A 1 174 ? -1.088 2.107 -21.495 1.00 76.69 174 ASN A O 1
ATOM 1415 N N . ASP A 1 175 ? -3.191 2.543 -20.933 1.00 88.00 175 ASP A N 1
ATOM 1416 C CA . ASP A 1 175 ? -2.847 3.882 -20.454 1.00 88.00 175 ASP A CA 1
ATOM 1417 C C . ASP A 1 175 ? -2.148 3.846 -19.078 1.00 88.00 175 ASP A C 1
ATOM 1419 O O . ASP A 1 175 ? -0.994 4.259 -18.936 1.00 88.00 175 ASP A O 1
ATOM 1423 N N . CYS A 1 176 ? -2.801 3.292 -18.051 1.00 86.88 176 CYS A N 1
ATOM 1424 C CA . CYS A 1 176 ? -2.275 3.290 -16.681 1.00 86.88 176 CYS A CA 1
ATOM 1425 C C . CYS A 1 176 ? -1.018 2.421 -16.509 1.00 86.88 176 CYS A C 1
ATOM 1427 O O . CYS A 1 176 ? -0.088 2.820 -15.797 1.00 86.88 176 CYS A O 1
ATOM 1429 N N . THR A 1 177 ? -0.963 1.257 -17.161 1.00 91.94 177 THR A N 1
ATOM 1430 C CA . THR A 1 177 ? 0.202 0.361 -17.141 1.00 91.94 177 THR A CA 1
ATOM 1431 C C . THR A 1 177 ? 1.400 1.031 -17.799 1.00 91.94 177 THR A C 1
ATOM 1433 O O . THR A 1 177 ? 2.462 1.119 -17.179 1.00 91.94 177 THR A O 1
ATOM 1436 N N . ASN A 1 178 ? 1.230 1.602 -18.999 1.00 93.38 178 ASN A N 1
ATOM 1437 C CA . ASN A 1 178 ? 2.329 2.280 -19.690 1.00 93.38 178 ASN A CA 1
ATOM 1438 C C . ASN A 1 178 ? 2.794 3.521 -18.931 1.00 93.38 178 ASN A C 1
ATOM 1440 O O . ASN A 1 178 ? 3.999 3.725 -18.805 1.00 93.38 178 ASN A O 1
ATOM 1444 N N . LYS A 1 179 ? 1.879 4.316 -18.357 1.00 93.75 179 LYS A N 1
ATOM 1445 C CA . LYS A 1 179 ? 2.239 5.449 -17.486 1.00 93.75 179 LYS A CA 1
ATOM 1446 C C . LYS A 1 179 ? 3.085 4.999 -16.293 1.00 93.75 179 LYS A C 1
ATOM 1448 O O . LYS A 1 179 ? 4.120 5.606 -16.023 1.00 93.75 179 LYS A O 1
ATOM 1453 N N . SER A 1 180 ? 2.696 3.914 -15.623 1.00 93.94 180 SER A N 1
ATOM 1454 C CA . SER A 1 180 ? 3.417 3.386 -14.455 1.00 93.94 180 SER A CA 1
ATOM 1455 C C . SER A 1 180 ? 4.807 2.855 -14.827 1.00 93.94 180 SER A C 1
ATOM 1457 O O . SER A 1 180 ? 5.799 3.197 -14.180 1.00 93.94 180 SER A O 1
ATOM 1459 N N . ILE A 1 181 ? 4.910 2.100 -15.926 1.00 93.44 181 ILE A N 1
ATOM 1460 C CA . ILE A 1 181 ? 6.189 1.604 -16.458 1.00 93.44 181 ILE A CA 1
ATOM 1461 C C . ILE A 1 181 ? 7.092 2.767 -16.886 1.00 93.44 181 ILE A C 1
ATOM 1463 O O . ILE A 1 181 ? 8.278 2.793 -16.548 1.00 93.44 181 ILE A O 1
ATOM 1467 N N . ASN A 1 182 ? 6.552 3.744 -17.618 1.00 93.88 182 ASN A N 1
ATOM 1468 C CA . ASN A 1 182 ? 7.310 4.897 -18.099 1.00 93.88 182 ASN A CA 1
ATOM 1469 C C . ASN A 1 182 ? 7.849 5.733 -16.942 1.00 93.88 182 ASN A C 1
ATOM 1471 O O . ASN A 1 182 ? 9.006 6.144 -16.978 1.00 93.88 182 ASN A O 1
ATOM 1475 N N . LEU A 1 183 ? 7.067 5.910 -15.880 1.00 93.00 183 LEU A N 1
ATOM 1476 C CA . LEU A 1 183 ? 7.508 6.620 -14.687 1.00 93.00 183 LEU A CA 1
ATOM 1477 C C . LEU A 1 183 ? 8.711 5.934 -14.013 1.00 93.00 183 LEU A C 1
ATOM 1479 O O . LEU A 1 183 ? 9.678 6.599 -13.634 1.00 93.00 183 LEU A O 1
ATOM 1483 N N . MET A 1 184 ? 8.707 4.600 -13.937 1.00 91.94 184 MET A N 1
ATOM 1484 C CA . MET A 1 184 ? 9.846 3.819 -13.439 1.00 91.94 184 MET A CA 1
ATOM 1485 C C . MET A 1 184 ? 11.070 3.925 -14.361 1.00 91.94 184 MET A C 1
ATOM 1487 O O . MET A 1 184 ? 12.190 4.114 -13.879 1.00 91.94 184 MET A O 1
ATOM 1491 N N . LYS A 1 185 ? 10.870 3.854 -15.685 1.00 91.38 185 LYS A N 1
ATOM 1492 C CA . LYS A 1 185 ? 11.940 4.037 -16.681 1.00 91.38 185 LYS A CA 1
ATOM 1493 C C . LYS A 1 185 ? 12.585 5.417 -16.563 1.00 91.38 185 LYS A C 1
ATOM 1495 O O . LYS A 1 185 ? 13.811 5.498 -16.540 1.00 91.38 185 LYS A O 1
ATOM 1500 N N . LEU A 1 186 ? 11.781 6.475 -16.437 1.00 91.06 186 LEU A N 1
ATOM 1501 C CA . LEU A 1 186 ? 12.260 7.845 -16.249 1.00 91.06 186 LEU A CA 1
ATOM 1502 C C . LEU A 1 186 ? 13.106 7.960 -14.980 1.00 91.06 186 LEU A C 1
ATOM 1504 O O . LEU A 1 186 ? 14.258 8.372 -15.065 1.00 91.06 186 LEU A O 1
ATOM 1508 N N . PHE A 1 187 ? 12.602 7.487 -13.835 1.00 90.38 187 PHE A N 1
ATOM 1509 C CA . PHE A 1 187 ? 13.359 7.499 -12.577 1.00 90.38 187 PHE A CA 1
ATOM 1510 C C . PHE A 1 187 ? 14.715 6.799 -12.693 1.00 90.38 187 PHE A C 1
ATOM 1512 O O . PHE A 1 187 ? 15.726 7.291 -12.197 1.00 90.38 187 PHE A O 1
ATOM 1519 N N . TYR A 1 188 ? 14.756 5.648 -13.362 1.00 86.50 188 TYR A N 1
ATOM 1520 C CA . TYR A 1 188 ? 15.998 4.915 -13.554 1.00 86.50 188 TYR A CA 1
ATOM 1521 C C . TYR A 1 188 ? 16.941 5.565 -14.564 1.00 86.50 188 TYR A C 1
ATOM 1523 O O . TYR A 1 188 ? 18.154 5.450 -14.374 1.00 86.50 188 TYR A O 1
ATOM 1531 N N . LYS A 1 189 ? 16.411 6.224 -15.601 1.00 87.88 189 LYS A N 1
ATOM 1532 C CA . LYS A 1 189 ? 17.185 6.968 -16.600 1.00 87.88 189 LYS A CA 1
ATOM 1533 C C . LYS A 1 189 ? 17.851 8.200 -15.988 1.00 87.88 189 LYS A C 1
ATOM 1535 O O . LYS A 1 189 ? 18.992 8.466 -16.333 1.00 87.88 189 LYS A O 1
ATOM 1540 N N . SER A 1 190 ? 17.189 8.883 -15.050 1.00 85.94 190 SER A N 1
ATOM 1541 C CA . SER A 1 190 ? 17.681 10.127 -14.437 1.00 85.94 190 SER A CA 1
ATOM 1542 C C . SER A 1 190 ? 18.929 9.993 -13.558 1.00 85.94 190 SER A C 1
ATOM 1544 O O . SER A 1 190 ? 19.438 11.010 -13.093 1.00 85.94 190 SER A O 1
ATOM 1546 N N . GLY A 1 191 ? 19.420 8.775 -13.308 1.00 83.12 191 GLY A N 1
ATOM 1547 C CA . GLY A 1 191 ? 20.573 8.544 -12.438 1.00 83.12 191 GLY A CA 1
ATOM 1548 C C . GLY A 1 191 ? 20.296 8.889 -10.968 1.00 83.12 191 GLY A C 1
ATOM 1549 O O . GLY A 1 191 ? 19.237 9.394 -10.609 1.00 83.12 191 GLY A O 1
ATOM 1550 N N . ASN A 1 192 ? 21.238 8.563 -10.079 1.00 85.62 192 ASN A N 1
ATOM 1551 C CA . ASN A 1 192 ? 21.150 8.947 -8.667 1.00 85.62 192 ASN A CA 1
ATOM 1552 C C . ASN A 1 192 ? 22.057 10.167 -8.415 1.00 85.62 192 ASN A C 1
ATOM 1554 O O . ASN A 1 192 ? 23.280 9.988 -8.422 1.00 85.62 192 ASN A O 1
ATOM 1558 N N . PRO A 1 193 ? 21.500 11.365 -8.144 1.00 86.06 193 PRO A N 1
ATOM 1559 C CA . PRO A 1 193 ? 22.276 12.564 -7.812 1.00 86.06 193 PRO A CA 1
ATOM 1560 C C . PRO A 1 193 ? 23.158 12.384 -6.579 1.00 86.06 193 PRO A C 1
ATOM 1562 O O . PRO A 1 193 ? 24.251 12.929 -6.509 1.00 86.06 193 PRO A O 1
ATOM 1565 N N . SER A 1 194 ? 22.711 11.577 -5.616 1.00 85.19 194 SER A N 1
ATOM 1566 C CA . SER A 1 194 ? 23.446 11.325 -4.375 1.00 85.19 194 SER A CA 1
ATOM 1567 C C . SER A 1 194 ? 24.553 10.278 -4.525 1.00 85.19 194 SER A C 1
ATOM 1569 O O . SER A 1 194 ? 25.303 10.050 -3.579 1.00 85.19 194 SER A O 1
ATOM 1571 N N . ALA A 1 195 ? 24.643 9.588 -5.668 1.00 85.56 195 ALA A N 1
ATOM 1572 C CA . ALA A 1 195 ? 25.735 8.653 -5.907 1.00 85.56 195 ALA A CA 1
ATOM 1573 C C . ALA A 1 195 ? 27.009 9.430 -6.292 1.00 85.56 195 ALA A C 1
ATOM 1575 O O . ALA A 1 195 ? 26.928 10.264 -7.201 1.00 85.56 195 ALA A O 1
ATOM 1576 N N . PRO A 1 196 ? 28.170 9.138 -5.666 1.00 88.75 196 PRO A N 1
ATOM 1577 C CA . PRO A 1 196 ? 29.464 9.663 -6.105 1.00 88.75 196 PRO A CA 1
ATOM 1578 C C . PRO A 1 196 ? 29.709 9.357 -7.583 1.00 88.75 196 PRO A C 1
ATOM 1580 O O . PRO A 1 196 ? 29.276 8.300 -8.051 1.00 88.75 196 PRO A O 1
ATOM 1583 N N . ASP A 1 197 ? 30.423 10.235 -8.290 1.00 86.75 197 ASP A N 1
ATOM 1584 C CA . ASP A 1 197 ? 30.620 10.124 -9.744 1.00 86.75 197 ASP A CA 1
ATOM 1585 C C . ASP A 1 197 ? 31.216 8.767 -10.146 1.00 86.75 197 ASP A C 1
ATOM 1587 O O . ASP A 1 197 ? 30.685 8.097 -11.027 1.00 86.75 197 ASP A O 1
ATOM 1591 N N . GLU A 1 198 ? 32.208 8.279 -9.398 1.00 89.94 198 GLU A N 1
ATOM 1592 C CA . GLU A 1 198 ? 32.841 6.965 -9.604 1.00 89.94 198 GLU A CA 1
ATOM 1593 C C . GLU A 1 198 ? 31.861 5.781 -9.521 1.00 89.94 198 GLU A C 1
ATOM 1595 O O . GLU A 1 198 ? 32.051 4.744 -10.153 1.00 89.94 198 GLU A O 1
ATOM 1600 N N . LYS A 1 199 ? 30.792 5.914 -8.724 1.00 85.69 199 LYS A N 1
ATOM 1601 C CA . LYS A 1 199 ? 29.767 4.875 -8.528 1.00 85.69 199 LYS A CA 1
ATOM 1602 C C . LYS A 1 199 ? 28.526 5.118 -9.385 1.00 85.69 199 LYS A C 1
ATOM 1604 O O . LYS A 1 199 ? 27.603 4.291 -9.385 1.00 85.69 199 LYS A O 1
ATOM 1609 N N . ARG A 1 200 ? 28.460 6.242 -10.102 1.00 86.88 200 ARG A N 1
ATOM 1610 C CA . ARG A 1 200 ? 27.285 6.643 -10.865 1.00 86.88 200 ARG A CA 1
ATOM 1611 C C . ARG A 1 200 ? 27.281 5.940 -12.223 1.00 86.88 200 ARG A C 1
ATOM 1613 O O . ARG A 1 200 ? 27.809 6.421 -13.211 1.00 86.88 200 ARG A O 1
ATOM 1620 N N . LYS A 1 201 ? 26.598 4.793 -12.285 1.00 82.38 201 LYS A N 1
ATOM 1621 C CA . LYS A 1 201 ? 26.451 3.992 -13.519 1.00 82.38 201 LYS A CA 1
ATOM 1622 C C . LYS A 1 201 ? 25.598 4.643 -14.617 1.00 82.38 201 LYS A C 1
ATOM 1624 O O . LYS A 1 201 ? 25.526 4.104 -15.715 1.00 82.38 201 LYS A O 1
ATOM 1629 N N . AR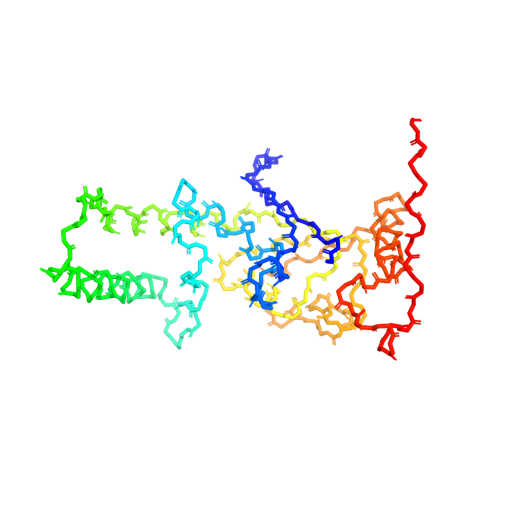G A 1 202 ? 24.857 5.710 -14.308 1.00 83.12 202 ARG A N 1
ATOM 1630 C CA . ARG A 1 202 ? 23.890 6.339 -15.222 1.00 83.12 202 ARG A CA 1
ATOM 1631 C C . ARG A 1 202 ? 24.012 7.857 -15.155 1.00 83.12 202 ARG A C 1
ATOM 1633 O O . ARG A 1 202 ? 24.120 8.367 -14.039 1.00 83.12 202 ARG A O 1
ATOM 1640 N N . PRO A 1 203 ? 23.968 8.565 -16.292 1.00 79.88 203 PRO A N 1
ATOM 1641 C CA . PRO A 1 203 ? 24.074 10.017 -16.298 1.00 79.88 203 PRO A CA 1
ATOM 1642 C C . PRO A 1 203 ? 22.928 10.642 -15.498 1.00 79.88 203 PRO A C 1
ATOM 1644 O O . PRO A 1 203 ? 21.849 10.057 -15.378 1.00 79.88 203 PRO A O 1
ATOM 1647 N N . LEU A 1 204 ? 23.182 11.819 -14.929 1.00 82.69 204 LEU A N 1
ATOM 1648 C CA . LEU A 1 204 ? 22.108 12.618 -14.353 1.00 82.69 204 LEU A CA 1
ATOM 1649 C C . LEU A 1 204 ? 21.219 13.118 -15.488 1.00 82.69 204 LEU A C 1
ATOM 1651 O O . LEU A 1 204 ? 21.728 13.470 -16.551 1.00 82.69 204 LEU A O 1
ATOM 1655 N N . ALA A 1 205 ? 19.903 13.121 -15.279 1.00 76.06 205 ALA A N 1
ATOM 1656 C CA . ALA A 1 205 ? 19.016 13.784 -16.225 1.00 76.06 205 ALA A CA 1
ATOM 1657 C C . ALA A 1 205 ? 19.413 15.261 -16.334 1.00 76.06 205 ALA A C 1
ATOM 1659 O O . ALA A 1 205 ? 19.529 15.945 -15.315 1.00 76.06 205 ALA A O 1
ATOM 1660 N N . GLU A 1 206 ? 19.589 15.742 -17.562 1.00 67.81 206 GLU A N 1
ATOM 1661 C CA . GLU A 1 206 ? 19.603 17.173 -17.830 1.00 67.81 206 GLU A CA 1
ATOM 1662 C C . GLU A 1 206 ? 18.223 17.710 -17.452 1.00 67.81 206 GLU A C 1
ATOM 1664 O O . GLU A 1 206 ? 17.200 17.274 -17.983 1.00 67.81 206 GLU A O 1
ATOM 1669 N N . ILE A 1 207 ? 18.178 18.600 -16.462 1.00 57.91 207 ILE A N 1
ATOM 1670 C CA . ILE A 1 207 ? 16.954 19.315 -16.124 1.00 57.91 207 ILE A CA 1
ATOM 1671 C C . ILE A 1 207 ? 16.795 20.373 -17.215 1.00 57.91 207 ILE A C 1
ATOM 1673 O O . ILE A 1 207 ? 17.299 21.486 -17.080 1.00 57.91 207 ILE A O 1
ATOM 1677 N N . SER A 1 208 ? 16.137 20.024 -18.319 1.00 50.72 208 SER A N 1
ATOM 1678 C CA . SER A 1 208 ? 15.610 21.032 -19.230 1.00 50.72 208 SER A CA 1
ATOM 1679 C C . SER A 1 208 ? 14.487 21.754 -18.488 1.00 50.72 208 SER A C 1
ATOM 1681 O O . SER A 1 208 ? 13.370 21.252 -18.366 1.00 50.72 208 SER A O 1
ATOM 1683 N N . LEU A 1 209 ? 14.820 22.913 -17.914 1.00 44.25 209 LEU A N 1
ATOM 1684 C CA . LEU A 1 209 ? 13.859 23.915 -17.459 1.00 44.25 209 LEU A CA 1
ATOM 1685 C C . LEU A 1 209 ? 13.168 24.498 -18.701 1.00 44.25 209 LEU A C 1
ATOM 1687 O O . LEU A 1 209 ? 13.430 25.634 -19.082 1.00 44.25 209 LEU A O 1
ATOM 1691 N N . GLU A 1 210 ? 12.343 23.706 -19.377 1.00 39.19 210 GLU A N 1
ATOM 1692 C CA . GLU A 1 210 ? 11.408 24.243 -20.360 1.00 39.19 210 GLU A CA 1
ATOM 1693 C C . GLU A 1 210 ? 10.121 24.627 -19.627 1.00 39.19 210 GLU A C 1
ATOM 1695 O O . GLU A 1 210 ? 9.539 23.825 -18.891 1.00 39.19 210 GLU A O 1
ATOM 1700 N N . GLN A 1 211 ? 9.813 25.919 -19.757 1.00 35.09 211 GLN A N 1
ATOM 1701 C CA . GLN A 1 211 ? 8.708 26.671 -19.165 1.00 35.09 211 GLN A CA 1
ATOM 1702 C C . GLN A 1 211 ? 7.347 26.238 -19.708 1.00 35.09 211 GLN A C 1
ATOM 1704 O O . GLN A 1 211 ? 7.274 25.881 -20.905 1.00 35.09 211 GLN A O 1
#

Foldseek 3Di:
DFKKKFKAFLVRDGQFIFAAPCPVVVHPLRGRLLLRLLCQLCPVCSVVCVPLPLLVLCPDPVNDPLVSLVVSLVVVVVVVVVVVVVCVVPDDDDPDDDPSVVSSVSNSVSLVRQLRMAMEMAEADFLSSLVSSVSSNNAHYEYQEYDCPGHCCPNPHNVVVVDPRHHYHHPPDPPSNVVSVVVVVVVVQQWDPPDDPVRTPHHHDDPPPDD

Organism: NCBI:txid1323249

InterPro domains:
  IPR002125 Cytidine and deoxycytidylate deaminase domain [PF00383] (2-144)
  IPR016193 Cytidine deaminase-like [SSF53927] (2-168)

Secondary structure (DSSP, 8-state):
---EEEEE-TTS-EEEEEE--HHHHT-TT--HHHHHHHHHHHGGGHHHHTTS-GGGGG-STT--HHHHHHHHHHHHHHHHHHHHHHHTTS---------HHHHHHHHHHHHHHHTT-EEEEEEPPBHHHHHHHHHHT--EEEEEE--TTTBTBTTS-BHHHHSSS-EEEE---HHHHHHHHHHHHHHHHT--TTS-GGG--SPPPP-----

pLDDT: mean 85.37, std 14.57, range [35.09, 98.5]